Protein AF-A0AAV4GWP9-F1 (afdb_monomer_lite)

Radius of gyration: 29.16 Å; chains: 1; bounding box: 71×76×66 Å

Secondary structure (DSSP, 8-state):
---EEEEEE-------SSSSS-S---HHHHHHHHHHHHHHHHHT-TTT--GGGTS--EEEEEEEEEE---B---SS--SS---S-SBHHHHHHHHHHHHHHT---TT-------EEEEEE-TTT--EEEEEEEEEEEEEE-SSPPPGGG---THHHHHHHHHHHHHHHHHHHHHHHHHHHHHHHHHHHHHHHTTT-

Foldseek 3Di:
DDKDKAKDFDFDQPPPDPPPDDDDPDVVVVVVVVVQLVVCLQVVPCVSPNNCVRRFGKTKMKTKDWDLDFADDDPDDDPLEAAPDGGPVVLVVVVVVCVVVVHADPSNHGDDWDKDFPQADPVPRHTRIITMDIDMDIDTDPDDDNCVPDDDPVVVVVVVVVVVVVVVVVVVVVVVVVVVVVVVVVVVVVVVVVVD

Sequence (196 aa):
MMMMVVVVVKMVVVVADAVNAIVIIAVKEQVEEMREWFVAFAEQDHSRRDYRNYFKPVMCYLEGGWTLDQHVVEPFSSRRHSLTADSWRELQQQIRYTSFSGGKNINENFAFLPTTIMGFNETTGEPVYAQWNYRILCHPYSGDVPTKYFRQVIVVVVVVVVVVVVVVVVVVVVVVVVVVVVVVVVVVLLLLSWFY

Organism: NCBI:txid1093978

pLDDT: mean 78.58, std 17.76, range [26.22, 96.25]

Structure (mmCIF, N/CA/C/O backbone):
data_AF-A0AAV4GWP9-F1
#
_entry.id   AF-A0AAV4GWP9-F1
#
loop_
_atom_site.group_PDB
_atom_site.id
_atom_site.type_symbol
_atom_site.label_atom_id
_atom_site.label_alt_id
_atom_site.label_comp_id
_atom_site.label_asym_id
_atom_site.label_entity_id
_atom_site.label_seq_id
_atom_site.pdbx_PDB_ins_code
_atom_site.Cartn_x
_atom_site.Cartn_y
_atom_site.Cartn_z
_atom_site.occupancy
_atom_site.B_iso_or_equiv
_atom_site.auth_seq_id
_atom_site.auth_comp_id
_atom_site.auth_asym_id
_atom_site.auth_atom_id
_atom_site.pdbx_PDB_model_num
ATOM 1 N N . MET A 1 1 ? -26.810 -4.866 6.129 1.00 35.50 1 MET A N 1
ATOM 2 C CA . MET A 1 1 ? -25.375 -5.014 5.806 1.00 35.50 1 MET A CA 1
ATOM 3 C C . MET A 1 1 ? -25.102 -4.164 4.573 1.00 35.50 1 MET A C 1
ATOM 5 O O . MET A 1 1 ? -25.549 -4.526 3.495 1.00 35.50 1 MET A O 1
ATOM 9 N N . MET A 1 2 ? -24.530 -2.970 4.740 1.00 26.22 2 MET A N 1
ATOM 10 C CA . MET A 1 2 ? -24.290 -2.048 3.624 1.00 26.22 2 MET A CA 1
ATOM 11 C C . MET A 1 2 ? -22.906 -2.363 3.052 1.00 26.22 2 MET A C 1
ATOM 13 O O . MET A 1 2 ? -21.899 -2.121 3.712 1.00 26.22 2 MET A O 1
ATOM 17 N N . MET A 1 3 ? -22.874 -3.008 1.887 1.00 27.42 3 MET A N 1
ATOM 18 C CA . MET A 1 3 ? -21.644 -3.436 1.223 1.00 27.42 3 MET A CA 1
ATOM 19 C C . MET A 1 3 ? -21.140 -2.280 0.360 1.00 27.42 3 MET A C 1
ATOM 21 O O . MET A 1 3 ? -21.813 -1.874 -0.585 1.00 27.42 3 MET A O 1
ATOM 25 N N . MET A 1 4 ? -19.986 -1.715 0.709 1.00 29.52 4 MET A N 1
ATOM 26 C CA . MET A 1 4 ? -19.342 -0.682 -0.098 1.00 29.52 4 MET A CA 1
ATOM 27 C C . MET A 1 4 ? -18.269 -1.360 -0.947 1.00 29.52 4 MET A C 1
ATOM 29 O O . MET A 1 4 ? -17.281 -1.865 -0.418 1.00 29.52 4 MET A O 1
ATOM 33 N N . VAL A 1 5 ? -18.497 -1.424 -2.258 1.00 30.69 5 VAL A N 1
ATOM 34 C CA . VAL A 1 5 ? -17.565 -2.030 -3.216 1.00 30.69 5 VAL A CA 1
ATOM 35 C C . VAL A 1 5 ? -16.660 -0.931 -3.757 1.00 30.69 5 VAL A C 1
ATOM 37 O O . VAL A 1 5 ? -17.134 0.002 -4.404 1.00 30.69 5 VAL A O 1
ATOM 40 N N . VAL A 1 6 ? -15.356 -1.036 -3.506 1.00 37.44 6 VAL A N 1
ATOM 41 C CA . VAL A 1 6 ? -14.354 -0.154 -4.119 1.00 37.44 6 VAL A CA 1
ATOM 42 C C . VAL A 1 6 ? -13.621 -0.959 -5.185 1.00 37.44 6 VAL A C 1
ATOM 44 O O . VAL A 1 6 ? -12.868 -1.876 -4.872 1.00 37.44 6 VAL A O 1
ATOM 47 N N . VAL A 1 7 ? -13.854 -0.649 -6.459 1.00 33.47 7 VAL A N 1
ATOM 48 C CA . VAL A 1 7 ? -13.201 -1.342 -7.581 1.00 33.47 7 VAL A CA 1
ATOM 49 C C . VAL A 1 7 ? -11.828 -0.718 -7.824 1.00 33.47 7 VAL A C 1
ATOM 51 O O . VAL A 1 7 ? -11.725 0.480 -8.080 1.00 33.47 7 VAL A O 1
ATOM 54 N N . VAL A 1 8 ? -10.769 -1.527 -7.762 1.00 38.41 8 VAL A N 1
ATOM 55 C CA . VAL A 1 8 ? -9.392 -1.103 -8.043 1.00 38.41 8 VAL A CA 1
ATOM 56 C C . VAL A 1 8 ? -8.845 -1.993 -9.149 1.00 38.41 8 VAL A C 1
ATOM 58 O O . VAL A 1 8 ? -8.358 -3.092 -8.900 1.00 38.41 8 VAL A O 1
ATOM 61 N N . VAL A 1 9 ? -8.902 -1.519 -10.393 1.00 37.41 9 VAL A N 1
ATOM 62 C CA . VAL A 1 9 ? -8.307 -2.241 -11.524 1.00 37.41 9 VAL A CA 1
ATOM 63 C C . VAL A 1 9 ? -6.788 -2.197 -11.373 1.00 37.41 9 VAL A C 1
ATOM 65 O O . VAL A 1 9 ? -6.168 -1.147 -11.539 1.00 37.41 9 VAL A O 1
ATOM 68 N N . LYS A 1 10 ? -6.184 -3.336 -11.026 1.00 35.78 10 LYS A N 1
ATOM 69 C CA . LYS A 1 10 ? -4.736 -3.479 -10.884 1.00 35.78 10 LYS A CA 1
ATOM 70 C C . LYS A 1 10 ? -4.247 -4.440 -11.953 1.00 35.78 10 LYS A C 1
ATOM 72 O O . LYS A 1 10 ? -4.573 -5.621 -11.927 1.00 35.78 10 LYS A O 1
ATOM 77 N N . MET A 1 11 ? -3.453 -3.932 -12.888 1.00 38.78 11 MET A N 1
ATOM 78 C CA . MET A 1 11 ? -2.813 -4.785 -13.875 1.00 38.78 11 MET A CA 1
ATOM 79 C C . MET A 1 11 ? -1.615 -5.474 -13.222 1.00 38.78 11 MET A C 1
ATOM 81 O O . MET A 1 11 ? -0.671 -4.815 -12.781 1.00 38.78 11 MET A O 1
ATOM 85 N N . VAL A 1 12 ? -1.676 -6.798 -13.109 1.00 38.88 12 VAL A N 1
ATOM 86 C CA . VAL A 1 12 ? -0.534 -7.608 -12.687 1.00 38.88 12 VAL A CA 1
ATOM 87 C C . VAL A 1 12 ? 0.227 -7.970 -13.952 1.00 38.88 12 VAL A C 1
ATOM 89 O O . VAL A 1 12 ? -0.190 -8.847 -14.701 1.00 38.88 12 VAL A O 1
ATOM 92 N N . VAL A 1 13 ? 1.334 -7.274 -14.207 1.00 37.09 13 VAL A N 1
ATOM 93 C CA . VAL A 1 13 ? 2.304 -7.727 -15.207 1.00 37.09 13 VAL A CA 1
ATOM 94 C C . VAL A 1 13 ? 3.020 -8.921 -14.587 1.00 37.09 13 VAL A C 1
ATOM 96 O O . VAL A 1 13 ? 3.910 -8.760 -13.752 1.00 37.09 13 VAL A O 1
ATOM 99 N N . VAL A 1 14 ? 2.583 -10.130 -14.934 1.00 36.59 14 VAL A N 1
ATOM 100 C CA . VAL A 1 14 ? 3.309 -11.350 -14.584 1.00 36.59 14 VAL A CA 1
ATOM 101 C C . VAL A 1 14 ? 4.530 -11.406 -15.496 1.00 36.59 14 VAL A C 1
ATOM 103 O O . VAL A 1 14 ? 4.479 -11.945 -16.595 1.00 36.59 14 VAL A O 1
ATOM 106 N N . VAL A 1 15 ? 5.640 -10.814 -15.050 1.00 37.53 15 VAL A N 1
ATOM 107 C CA . VAL A 1 15 ? 6.970 -11.084 -15.615 1.00 37.53 15 VAL A CA 1
ATOM 108 C C . VAL A 1 15 ? 7.459 -12.396 -15.004 1.00 37.53 15 VAL A C 1
ATOM 110 O O . VAL A 1 15 ? 8.393 -12.427 -14.211 1.00 37.53 15 VAL A O 1
ATOM 113 N N . ALA A 1 16 ? 6.753 -13.486 -15.275 1.00 38.00 16 ALA A N 1
ATOM 114 C CA . ALA A 1 16 ? 7.200 -14.814 -14.901 1.00 38.00 16 ALA A CA 1
ATOM 115 C C . ALA A 1 16 ? 6.962 -15.736 -16.092 1.00 38.00 16 ALA A C 1
ATOM 117 O O . ALA A 1 16 ? 5.874 -15.748 -16.662 1.00 38.00 16 ALA A O 1
ATOM 118 N N . ASP A 1 17 ? 8.027 -16.452 -16.445 1.00 37.56 17 ASP A N 1
ATOM 119 C CA . ASP A 1 17 ? 8.107 -17.522 -17.446 1.00 37.56 17 ASP A CA 1
ATOM 120 C C . ASP A 1 17 ? 8.465 -17.139 -18.891 1.00 37.56 17 ASP A C 1
ATOM 122 O O . ASP A 1 17 ? 8.152 -17.867 -19.827 1.00 37.56 17 ASP A O 1
ATOM 126 N N . ALA A 1 18 ? 9.250 -16.074 -19.079 1.00 41.59 18 ALA A N 1
ATOM 127 C CA . ALA A 1 18 ? 10.001 -15.844 -20.326 1.00 41.59 18 ALA A CA 1
ATOM 128 C C . ALA A 1 18 ? 11.527 -16.051 -20.181 1.00 41.59 18 ALA A C 1
ATOM 130 O O . ALA A 1 18 ? 12.287 -15.617 -21.038 1.00 41.59 18 ALA A O 1
ATOM 131 N N . VAL A 1 19 ? 12.003 -16.674 -19.091 1.00 46.09 19 VAL A N 1
ATOM 132 C CA . VAL A 1 19 ? 13.450 -16.710 -18.765 1.00 46.09 19 VAL A CA 1
ATOM 133 C C . VAL A 1 19 ? 14.116 -18.079 -18.992 1.00 46.09 19 VAL A C 1
ATOM 135 O O . VAL A 1 19 ? 15.336 -18.158 -18.971 1.00 46.09 19 VAL A O 1
ATOM 138 N N . ASN A 1 20 ? 13.377 -19.154 -19.294 1.00 47.25 20 ASN A N 1
ATOM 139 C CA . ASN A 1 20 ? 13.966 -20.507 -19.382 1.00 47.25 20 ASN A CA 1
ATOM 140 C C . ASN A 1 20 ? 13.935 -21.176 -20.764 1.00 47.25 20 ASN A C 1
ATOM 142 O O . ASN A 1 20 ? 13.963 -22.399 -20.874 1.00 47.25 20 ASN A O 1
ATOM 146 N N . ALA A 1 21 ? 13.986 -20.385 -21.826 1.00 42.94 21 ALA A N 1
ATOM 147 C CA . ALA A 1 21 ? 14.525 -20.836 -23.101 1.00 42.94 21 ALA A CA 1
ATOM 148 C C . ALA A 1 21 ? 15.192 -19.630 -23.757 1.00 42.94 21 ALA A C 1
ATOM 150 O O . ALA A 1 21 ? 14.590 -18.567 -23.755 1.00 42.94 21 ALA A O 1
ATOM 151 N N . ILE A 1 22 ? 16.386 -19.817 -24.328 1.00 45.62 22 ILE A N 1
ATOM 152 C CA . ILE A 1 22 ? 17.237 -18.820 -25.011 1.00 45.62 22 ILE A CA 1
ATOM 153 C C . ILE A 1 22 ? 18.453 -18.397 -24.173 1.00 45.62 22 ILE A C 1
ATOM 155 O O . ILE A 1 22 ? 18.523 -17.366 -23.507 1.00 45.62 22 ILE A O 1
ATOM 159 N N . VAL A 1 23 ? 19.472 -19.241 -24.289 1.00 47.88 23 VAL A N 1
ATOM 160 C CA . VAL A 1 23 ? 20.874 -18.917 -24.040 1.00 47.88 23 VAL A CA 1
ATOM 161 C C . VAL A 1 23 ? 21.295 -17.813 -25.027 1.00 47.88 23 VAL A C 1
ATOM 163 O O . VAL A 1 23 ? 21.313 -18.043 -26.229 1.00 47.88 23 VAL A O 1
ATOM 166 N N . ILE A 1 24 ? 21.628 -16.629 -24.498 1.00 50.25 24 ILE A N 1
ATOM 167 C CA . ILE A 1 24 ? 22.444 -15.565 -25.124 1.00 50.25 24 ILE A CA 1
ATOM 168 C C . ILE A 1 24 ? 21.971 -15.119 -26.527 1.00 50.25 24 ILE A C 1
ATOM 170 O O . ILE A 1 24 ? 22.730 -15.120 -27.491 1.00 50.25 24 ILE A O 1
ATOM 174 N N . ILE A 1 25 ? 20.728 -14.655 -26.635 1.00 54.78 25 ILE A N 1
ATOM 175 C CA . ILE A 1 25 ? 20.427 -13.552 -27.564 1.00 54.78 25 ILE A CA 1
ATOM 176 C C . ILE A 1 25 ? 20.996 -12.290 -26.901 1.00 54.78 25 ILE A C 1
ATOM 178 O O . ILE A 1 25 ? 20.903 -12.150 -25.677 1.00 54.78 25 ILE A O 1
ATOM 182 N N . ALA A 1 26 ? 21.677 -11.418 -27.648 1.00 66.94 26 ALA A N 1
ATOM 183 C CA . ALA A 1 26 ? 22.370 -10.281 -27.049 1.00 66.94 26 ALA A CA 1
ATOM 184 C C . ALA A 1 26 ? 21.369 -9.457 -26.225 1.00 66.94 26 ALA A C 1
ATOM 186 O O . ALA A 1 26 ? 20.272 -9.177 -26.694 1.00 66.94 26 ALA A O 1
ATOM 187 N N . VAL A 1 27 ? 21.731 -9.036 -25.008 1.00 77.75 27 VAL A N 1
ATOM 188 C CA . VAL A 1 27 ? 20.834 -8.286 -24.096 1.00 77.75 27 VAL A CA 1
ATOM 189 C C . VAL A 1 27 ? 20.114 -7.125 -24.805 1.00 77.75 27 VAL A C 1
ATOM 191 O O . VAL A 1 27 ? 18.981 -6.797 -24.474 1.00 77.75 27 VAL A O 1
ATOM 194 N N . LYS A 1 28 ? 20.744 -6.530 -25.825 1.00 79.69 28 LYS A N 1
ATOM 195 C CA . LYS A 1 28 ? 20.146 -5.497 -26.681 1.00 79.69 28 LYS A CA 1
ATOM 196 C C . LYS A 1 28 ? 18.928 -5.982 -27.470 1.00 79.69 28 LYS A C 1
ATOM 198 O O . LYS A 1 28 ? 17.915 -5.298 -27.461 1.00 79.69 28 LYS A O 1
ATOM 203 N N . GLU A 1 29 ? 19.018 -7.142 -28.105 1.00 82.25 29 GLU A N 1
ATOM 204 C CA . GLU A 1 29 ? 17.937 -7.730 -28.902 1.00 82.25 29 GLU A CA 1
ATOM 205 C C . GLU A 1 29 ? 16.755 -8.125 -28.007 1.00 82.25 29 GLU A C 1
ATOM 207 O O . GLU A 1 29 ? 15.611 -7.861 -28.356 1.00 82.25 29 GLU A O 1
ATOM 212 N N . GLN A 1 30 ? 17.017 -8.638 -26.798 1.00 78.12 30 GLN A N 1
ATOM 213 C CA . GLN A 1 30 ? 15.967 -8.902 -25.802 1.00 78.12 30 GLN A CA 1
ATOM 214 C C . GLN A 1 30 ? 15.282 -7.612 -25.329 1.00 78.12 30 GLN A C 1
ATOM 216 O O . GLN A 1 30 ? 14.065 -7.566 -25.160 1.00 78.12 30 GLN A O 1
ATOM 221 N N . VAL A 1 31 ? 16.051 -6.538 -25.119 1.00 84.62 31 VAL A N 1
ATOM 222 C CA . VAL A 1 31 ? 15.494 -5.223 -24.765 1.00 84.62 31 VAL A CA 1
ATOM 223 C C . VAL A 1 31 ? 14.638 -4.672 -25.902 1.00 84.62 31 VAL A C 1
ATOM 225 O O . VAL A 1 31 ? 13.581 -4.098 -25.643 1.00 84.62 31 VAL A O 1
ATOM 228 N N . GLU A 1 32 ? 15.079 -4.830 -27.145 1.00 89.94 32 GLU A N 1
ATOM 229 C CA . GLU A 1 32 ? 14.345 -4.382 -28.325 1.00 89.94 32 GLU A CA 1
ATOM 230 C C . GLU A 1 32 ? 13.053 -5.185 -28.510 1.00 89.94 32 GLU A C 1
ATOM 232 O O . GLU A 1 32 ? 11.987 -4.597 -28.671 1.00 89.94 32 GLU A O 1
ATOM 237 N N . GLU A 1 33 ? 13.100 -6.503 -28.322 1.00 86.44 33 GLU A N 1
ATOM 238 C CA . GLU A 1 33 ? 11.915 -7.358 -28.314 1.00 86.44 33 GLU A CA 1
ATOM 239 C C . GLU A 1 33 ? 10.915 -6.941 -27.226 1.00 86.44 33 GLU A C 1
ATOM 241 O O . GLU A 1 33 ? 9.731 -6.749 -27.505 1.00 86.44 33 GLU A O 1
ATOM 246 N N . MET A 1 34 ? 11.379 -6.720 -25.994 1.00 86.12 34 MET A N 1
ATOM 247 C CA . MET A 1 34 ? 10.516 -6.262 -24.902 1.00 86.12 34 MET A CA 1
ATOM 248 C C . MET A 1 34 ? 9.886 -4.895 -25.193 1.00 86.12 34 MET A C 1
ATOM 250 O O . MET A 1 34 ? 8.724 -4.674 -24.852 1.00 86.12 34 MET A O 1
ATOM 254 N N . ARG A 1 35 ? 10.610 -3.977 -25.847 1.00 88.69 35 ARG A N 1
ATOM 255 C CA . ARG A 1 35 ? 10.056 -2.677 -26.265 1.00 88.69 35 ARG A CA 1
ATOM 256 C C . ARG A 1 35 ? 8.901 -2.852 -27.241 1.00 88.69 35 ARG A C 1
ATOM 258 O O . ARG A 1 35 ? 7.875 -2.206 -27.054 1.00 88.69 35 ARG A O 1
ATOM 265 N N . GLU A 1 36 ? 9.037 -3.740 -28.219 1.00 90.94 36 GLU A N 1
ATOM 266 C CA . GLU A 1 36 ? 7.976 -4.035 -29.187 1.00 90.94 36 GLU A CA 1
ATOM 267 C C . GLU A 1 36 ? 6.701 -4.553 -28.500 1.00 90.94 36 GLU A C 1
ATOM 269 O O . GLU A 1 36 ? 5.601 -4.103 -28.826 1.00 90.94 36 GLU A O 1
ATOM 274 N N . TRP A 1 37 ? 6.835 -5.422 -27.490 1.00 90.31 37 TRP A N 1
ATOM 275 C CA . TRP A 1 37 ? 5.707 -5.881 -26.669 1.00 90.31 37 TRP A CA 1
ATOM 276 C C . TRP A 1 37 ? 5.021 -4.739 -25.906 1.00 90.31 37 TRP A C 1
ATOM 278 O O . TRP A 1 37 ? 3.791 -4.669 -25.873 1.00 90.31 37 TRP A O 1
ATOM 288 N N . PHE A 1 38 ? 5.792 -3.820 -25.317 1.00 89.75 38 PHE A N 1
ATOM 289 C CA . PHE A 1 38 ? 5.231 -2.673 -24.597 1.00 89.75 38 PHE A CA 1
ATOM 290 C C . PHE A 1 38 ? 4.573 -1.649 -25.521 1.00 89.75 38 PHE A C 1
ATOM 292 O O . PHE A 1 38 ? 3.548 -1.088 -25.142 1.00 89.75 38 PHE A O 1
ATOM 299 N N . VAL A 1 39 ? 5.127 -1.410 -26.713 1.00 90.88 39 VAL A N 1
ATOM 300 C CA . VAL A 1 39 ? 4.521 -0.509 -27.705 1.00 90.88 39 VAL A CA 1
ATOM 301 C C . VAL A 1 39 ? 3.197 -1.088 -28.199 1.00 90.88 39 VAL A C 1
ATOM 303 O O . VAL A 1 39 ? 2.187 -0.392 -28.141 1.00 90.88 39 VAL A O 1
ATOM 306 N N . ALA A 1 40 ? 3.171 -2.375 -28.563 1.00 91.56 40 ALA A N 1
ATOM 307 C CA . ALA A 1 40 ? 1.942 -3.067 -28.951 1.00 91.56 40 ALA A CA 1
ATOM 308 C C . ALA A 1 40 ? 0.864 -2.976 -27.856 1.00 91.56 40 ALA A C 1
ATOM 310 O O . ALA A 1 40 ? -0.291 -2.662 -28.138 1.00 91.56 40 ALA A O 1
ATOM 311 N N . PHE A 1 41 ? 1.245 -3.169 -26.589 1.00 89.12 41 PHE A N 1
ATOM 312 C CA . PHE A 1 41 ? 0.329 -3.010 -25.462 1.00 89.12 41 PHE A CA 1
ATOM 313 C C . PHE A 1 41 ? -0.133 -1.555 -25.260 1.00 89.12 41 PHE A C 1
ATOM 315 O O . PHE A 1 41 ? -1.314 -1.314 -25.012 1.00 89.12 41 PHE A O 1
ATOM 322 N N . ALA A 1 42 ? 0.765 -0.573 -25.367 1.00 87.62 42 ALA A N 1
ATOM 323 C CA . ALA A 1 42 ? 0.439 0.840 -25.168 1.00 87.62 42 ALA A CA 1
ATOM 324 C C . ALA A 1 42 ? -0.540 1.365 -26.230 1.00 87.62 42 ALA A C 1
ATOM 326 O O . ALA A 1 42 ? -1.509 2.048 -25.885 1.00 87.62 42 ALA A O 1
ATOM 327 N N . GLU A 1 43 ? -0.303 1.003 -27.493 1.00 91.56 43 GLU A N 1
ATOM 328 C CA . GLU A 1 43 ? -1.124 1.368 -28.656 1.00 91.56 43 GLU A CA 1
ATOM 329 C C . GLU A 1 43 ? -2.375 0.487 -28.798 1.00 91.56 43 GLU A C 1
ATOM 331 O O . GLU A 1 43 ? -3.275 0.823 -29.564 1.00 91.56 43 GLU A O 1
ATOM 336 N N . GLN A 1 44 ? -2.460 -0.600 -28.021 1.00 89.50 44 GLN A N 1
ATOM 337 C CA . GLN A 1 44 ? -3.499 -1.628 -28.118 1.00 89.50 44 GLN A CA 1
ATOM 338 C C . GLN A 1 44 ? -3.590 -2.246 -29.531 1.00 89.50 44 GLN A C 1
ATOM 340 O O . GLN A 1 44 ? -4.676 -2.550 -30.023 1.00 89.50 44 GLN A O 1
ATOM 345 N N . ASP A 1 45 ? -2.440 -2.426 -30.191 1.00 92.19 45 ASP A N 1
ATOM 346 C CA . ASP A 1 45 ? -2.331 -3.007 -31.532 1.00 92.19 45 ASP A CA 1
ATOM 347 C C . ASP A 1 45 ? -1.808 -4.449 -31.471 1.00 92.19 45 ASP A C 1
ATOM 349 O O . ASP A 1 45 ? -0.614 -4.712 -31.300 1.00 92.19 45 ASP A O 1
ATOM 353 N N . HIS A 1 46 ? -2.722 -5.403 -31.651 1.00 89.94 46 HIS A N 1
ATOM 354 C CA . HIS A 1 46 ? -2.409 -6.833 -31.642 1.00 89.94 46 HIS A CA 1
ATOM 355 C C . HIS A 1 46 ? -1.694 -7.319 -32.910 1.00 89.94 46 HIS A C 1
ATOM 357 O O . HIS A 1 46 ? -1.175 -8.435 -32.915 1.00 89.94 46 HIS A O 1
ATOM 363 N N . SER A 1 47 ? -1.690 -6.529 -33.991 1.00 92.19 47 SER A N 1
ATOM 364 C CA . SER A 1 47 ? -1.068 -6.925 -35.260 1.00 92.19 47 SER A CA 1
ATOM 365 C C . SER A 1 47 ? 0.460 -6.889 -35.184 1.00 92.19 47 SER A C 1
ATOM 367 O O . SER A 1 47 ? 1.130 -7.730 -35.783 1.00 92.19 47 SER A O 1
ATOM 369 N N . ARG A 1 48 ? 1.005 -5.963 -34.385 1.00 90.69 48 ARG A N 1
ATOM 370 C CA . ARG A 1 48 ? 2.440 -5.830 -34.117 1.00 90.69 48 ARG A CA 1
ATOM 371 C C . ARG A 1 48 ? 2.959 -6.988 -33.266 1.00 90.69 48 ARG A C 1
ATOM 373 O O . ARG A 1 48 ? 3.903 -7.676 -33.657 1.00 90.69 48 ARG A O 1
ATOM 380 N N . ARG A 1 49 ? 2.325 -7.223 -32.112 1.00 89.69 49 ARG A N 1
ATOM 381 C CA . ARG A 1 49 ? 2.569 -8.359 -31.208 1.00 89.69 49 ARG A CA 1
ATOM 382 C C . ARG A 1 49 ? 1.287 -8.693 -30.445 1.00 89.69 49 ARG A C 1
ATOM 384 O O . ARG A 1 49 ? 0.685 -7.810 -29.837 1.00 89.69 49 ARG A O 1
ATOM 391 N N . ASP A 1 50 ? 0.897 -9.967 -30.411 1.00 90.88 50 ASP A N 1
ATOM 392 C CA . ASP A 1 50 ? -0.305 -10.388 -29.680 1.00 90.88 50 ASP A CA 1
ATOM 393 C C . ASP A 1 50 ? -0.041 -10.511 -28.171 1.00 90.88 50 ASP A C 1
ATOM 395 O O . ASP A 1 50 ? 0.261 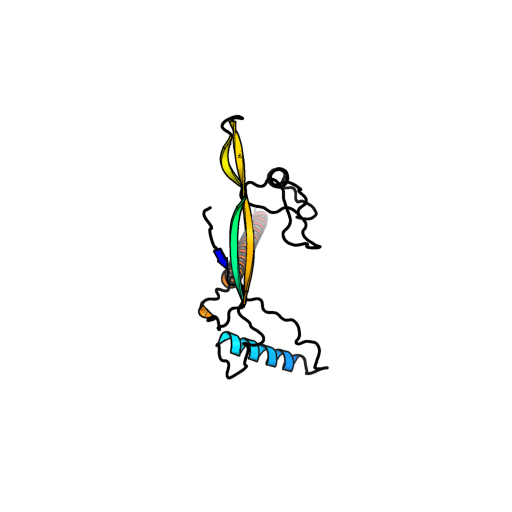-11.581 -27.635 1.00 90.88 50 ASP A O 1
ATOM 399 N N . TYR A 1 51 ? -0.136 -9.378 -27.478 1.00 87.69 51 TYR A N 1
ATOM 400 C CA . TYR A 1 51 ? 0.144 -9.258 -26.049 1.00 87.69 51 TYR A CA 1
ATOM 401 C C . TYR A 1 51 ? -0.897 -9.939 -25.145 1.00 87.69 51 TYR A C 1
ATOM 403 O O . TYR A 1 51 ? -0.632 -10.113 -23.956 1.00 87.69 51 TYR A O 1
ATOM 411 N N . ARG A 1 52 ? -2.061 -10.361 -25.659 1.00 86.12 52 ARG A N 1
ATOM 412 C CA . ARG A 1 52 ? -3.206 -10.827 -24.843 1.00 86.12 52 ARG A CA 1
ATOM 413 C C . ARG A 1 52 ? -2.901 -12.079 -24.019 1.00 86.12 52 ARG A C 1
ATOM 415 O O . ARG A 1 52 ? -3.473 -12.285 -22.949 1.00 86.12 52 ARG A O 1
ATOM 422 N N . ASN A 1 53 ? -1.961 -12.900 -24.483 1.00 85.81 53 ASN A N 1
ATOM 423 C CA . ASN A 1 53 ? -1.537 -14.107 -23.771 1.00 85.81 53 ASN A CA 1
ATOM 424 C C . ASN A 1 53 ? -0.687 -13.808 -22.529 1.00 85.81 53 ASN A C 1
ATOM 426 O O . ASN A 1 53 ? -0.705 -14.596 -21.581 1.00 85.81 53 ASN A O 1
ATOM 430 N N . TYR A 1 54 ? 0.011 -12.672 -22.518 1.00 85.06 54 TYR A N 1
ATOM 431 C CA . TYR A 1 54 ? 0.987 -12.309 -21.487 1.00 85.06 54 TYR A CA 1
ATOM 432 C C . TYR A 1 54 ? 0.490 -11.163 -20.594 1.00 85.06 54 TYR A C 1
ATOM 434 O O . TYR A 1 54 ? 0.648 -11.197 -19.376 1.00 85.06 54 TYR A O 1
ATOM 442 N N . PHE A 1 55 ? -0.187 -10.175 -21.178 1.00 85.75 55 PHE A N 1
ATOM 443 C CA . PHE A 1 55 ? -0.699 -8.981 -20.507 1.00 85.75 55 PHE A CA 1
ATOM 444 C C . PHE A 1 55 ? -2.196 -9.120 -20.222 1.00 85.75 55 PHE A C 1
ATOM 446 O O . PHE A 1 55 ? -3.020 -8.355 -20.722 1.00 85.75 55 PHE A O 1
ATOM 453 N N . LYS A 1 56 ? -2.559 -10.122 -19.417 1.00 85.94 56 LYS A N 1
ATOM 454 C CA . LYS A 1 56 ? -3.963 -10.396 -19.086 1.00 85.94 56 LYS A CA 1
ATOM 455 C C . LYS A 1 56 ? -4.513 -9.325 -18.138 1.00 85.94 56 LYS A C 1
ATOM 457 O O . LYS A 1 56 ? -3.963 -9.147 -17.046 1.00 85.94 56 LYS A O 1
ATOM 462 N N . PRO A 1 57 ? -5.604 -8.628 -18.492 1.00 85.06 57 PRO A N 1
ATOM 463 C CA . PRO A 1 57 ? -6.243 -7.720 -17.561 1.00 85.06 57 PRO A CA 1
ATOM 464 C C . PRO A 1 57 ? -6.902 -8.514 -16.432 1.00 85.06 57 PRO A C 1
ATOM 466 O O . PRO A 1 57 ? -7.648 -9.471 -16.649 1.00 85.06 57 PRO A O 1
ATOM 469 N N . VAL A 1 58 ? -6.635 -8.089 -15.202 1.00 86.12 58 VAL A N 1
ATOM 470 C CA . VAL A 1 58 ? -7.255 -8.643 -14.000 1.00 86.12 58 VAL A CA 1
ATOM 471 C C . VAL A 1 58 ? -8.042 -7.524 -13.339 1.00 86.12 58 VAL A C 1
ATOM 473 O O . VAL A 1 58 ? -7.500 -6.467 -13.009 1.00 86.12 58 VAL A O 1
ATOM 476 N N . MET A 1 59 ? -9.344 -7.737 -13.174 1.00 83.25 59 MET A N 1
ATOM 477 C CA . MET A 1 59 ? -10.182 -6.815 -12.427 1.00 83.25 59 MET A CA 1
ATOM 478 C C . MET A 1 59 ? -10.090 -7.192 -10.957 1.00 83.25 59 MET A C 1
ATOM 480 O O . MET A 1 59 ? -10.526 -8.274 -10.568 1.00 83.25 59 MET A O 1
ATOM 484 N N . CYS A 1 60 ? -9.528 -6.295 -10.153 1.00 84.69 60 CYS A N 1
ATOM 485 C CA . CYS A 1 60 ? -9.525 -6.445 -8.710 1.00 84.69 60 CYS A CA 1
ATOM 486 C C . CYS A 1 60 ? -10.520 -5.471 -8.076 1.00 84.69 60 CYS A C 1
ATOM 488 O O . CYS A 1 60 ? -10.785 -4.376 -8.579 1.00 84.69 60 CYS A O 1
ATOM 490 N N . TYR A 1 61 ? -11.103 -5.876 -6.964 1.00 80.75 61 TYR A N 1
ATOM 491 C CA . TYR A 1 61 ? -11.994 -5.039 -6.182 1.00 80.75 61 TYR A CA 1
ATOM 492 C C . TYR A 1 61 ? -11.839 -5.377 -4.708 1.00 80.75 61 TYR A C 1
ATOM 494 O O . TYR A 1 61 ? -11.443 -6.479 -4.325 1.00 80.75 61 TYR A O 1
ATOM 502 N N . LEU A 1 62 ? -12.095 -4.370 -3.888 1.00 84.75 62 LEU A N 1
ATOM 503 C CA . LEU A 1 62 ? -12.060 -4.454 -2.447 1.00 84.75 62 LEU A CA 1
ATOM 504 C C . LEU A 1 62 ? -13.494 -4.669 -1.970 1.00 84.75 62 LEU A C 1
ATOM 506 O O . LEU A 1 62 ? -14.358 -3.803 -2.130 1.00 84.75 62 LEU A O 1
ATOM 510 N N . GLU A 1 63 ? -13.732 -5.845 -1.402 1.00 85.06 63 GLU A N 1
ATOM 511 C CA . GLU A 1 63 ? -14.936 -6.137 -0.637 1.00 85.06 63 GLU A CA 1
ATOM 512 C C . GLU A 1 63 ? -14.630 -5.843 0.820 1.00 85.06 63 GLU A C 1
ATOM 514 O O . GLU A 1 63 ? -13.739 -6.463 1.400 1.00 85.06 63 GLU A O 1
ATOM 519 N N . GLY A 1 64 ? -15.352 -4.897 1.408 1.00 86.69 64 GLY A N 1
ATOM 520 C CA . GLY A 1 64 ? -15.226 -4.593 2.822 1.00 86.69 64 GLY A CA 1
ATOM 521 C C . GLY A 1 64 ? -16.570 -4.590 3.528 1.00 86.69 64 GLY A C 1
ATOM 522 O O . GLY A 1 64 ? -17.619 -4.344 2.924 1.00 86.69 64 GLY A O 1
ATOM 523 N N . GLY A 1 65 ? -16.527 -4.887 4.820 1.00 88.81 65 GLY A N 1
ATOM 524 C CA . GLY A 1 65 ? -17.694 -4.926 5.679 1.00 88.81 65 GLY A CA 1
ATOM 525 C C . GLY A 1 65 ? -17.327 -4.735 7.143 1.00 88.81 65 GLY A C 1
ATOM 526 O O . GLY A 1 65 ? -16.198 -4.974 7.570 1.00 88.81 65 GLY A O 1
ATOM 527 N N . TRP A 1 66 ? -18.315 -4.302 7.917 1.00 89.06 66 TRP A N 1
ATOM 528 C CA . TRP A 1 66 ? -18.215 -4.225 9.368 1.00 89.06 66 TRP A CA 1
ATOM 529 C C . TRP A 1 66 ? -18.452 -5.609 9.971 1.00 89.06 66 TRP A C 1
ATOM 531 O O . TRP A 1 66 ? -19.499 -6.208 9.725 1.00 89.06 66 TRP A O 1
ATOM 541 N N . THR A 1 67 ? -17.498 -6.103 10.759 1.00 86.12 67 THR A N 1
ATOM 542 C CA . THR A 1 67 ? -17.639 -7.338 11.538 1.00 86.12 67 THR A CA 1
ATOM 543 C C . THR A 1 67 ? -17.795 -7.027 13.022 1.00 86.12 67 THR A C 1
ATOM 545 O O . THR A 1 67 ? -17.153 -6.115 13.544 1.00 86.12 67 THR A O 1
ATOM 548 N N . LEU A 1 68 ? -18.670 -7.786 13.680 1.00 86.19 68 LEU A N 1
ATOM 549 C CA . LEU A 1 68 ? -18.851 -7.785 15.134 1.00 86.19 68 LEU A CA 1
ATOM 550 C C . LEU A 1 68 ? -18.040 -8.894 15.817 1.00 86.19 68 LEU A C 1
ATOM 552 O O . LEU A 1 68 ? -18.010 -8.954 17.044 1.00 86.19 68 LEU A O 1
ATOM 556 N N . ASP A 1 69 ? -17.411 -9.779 15.037 1.00 82.81 69 ASP A N 1
ATOM 557 C CA . ASP A 1 69 ? -16.498 -10.777 15.584 1.00 82.81 69 ASP A CA 1
ATOM 558 C C . ASP A 1 69 ? -15.327 -10.067 16.263 1.00 82.81 69 ASP A C 1
ATOM 560 O O . ASP A 1 69 ? -14.804 -9.083 15.742 1.00 82.81 69 ASP A O 1
ATOM 564 N N . GLN A 1 70 ? -14.942 -10.556 17.436 1.00 79.38 70 GLN A N 1
ATOM 565 C CA . GLN A 1 70 ? -13.850 -10.005 18.227 1.00 79.38 70 GLN A CA 1
ATOM 566 C C . GLN A 1 70 ? -12.510 -10.672 17.922 1.00 79.38 70 GLN A C 1
ATOM 568 O O . GLN A 1 70 ? -11.472 -10.080 18.229 1.00 79.38 70 GLN A O 1
ATOM 573 N N . HIS A 1 71 ? -12.524 -11.852 17.300 1.00 83.62 71 HIS A N 1
ATOM 574 C CA . HIS A 1 71 ? -11.316 -12.594 16.969 1.00 83.62 71 HIS A CA 1
ATOM 575 C C . HIS A 1 71 ? -10.733 -12.137 15.636 1.00 83.62 71 HIS A C 1
ATOM 577 O O . HIS A 1 71 ? -11.444 -11.826 14.675 1.00 83.62 71 HIS A O 1
ATOM 583 N N . VAL A 1 72 ? -9.407 -12.102 15.593 1.00 78.88 72 VAL A N 1
ATOM 584 C CA . VAL A 1 72 ? -8.645 -11.794 14.389 1.00 78.88 72 VAL A CA 1
ATOM 585 C C . VAL A 1 72 ? -8.205 -13.111 13.773 1.00 78.88 72 VAL A C 1
ATOM 587 O O . VAL A 1 72 ? -7.427 -13.853 14.362 1.00 78.88 72 VAL A O 1
ATOM 590 N N . VAL A 1 73 ? -8.694 -13.398 12.569 1.00 76.38 73 VAL A N 1
ATOM 591 C CA . VAL A 1 73 ? -8.217 -14.528 11.769 1.00 76.38 73 VAL A CA 1
ATOM 592 C C . VAL A 1 73 ? -7.573 -13.975 10.513 1.00 76.38 73 VAL A C 1
ATOM 594 O O . VAL A 1 73 ? -8.210 -13.254 9.740 1.00 76.38 73 VAL A O 1
ATOM 597 N N . GLU A 1 74 ? -6.302 -14.305 10.304 1.00 73.75 74 GLU A N 1
ATOM 598 C CA . GLU A 1 74 ? -5.606 -13.913 9.087 1.00 73.75 74 GLU A CA 1
ATOM 599 C C . GLU A 1 74 ? -6.143 -14.683 7.876 1.00 73.75 74 GLU A C 1
ATOM 601 O O . GLU A 1 74 ? -6.148 -15.916 7.879 1.00 73.75 74 GLU A O 1
ATOM 606 N N . PRO A 1 75 ? -6.560 -13.989 6.804 1.00 68.06 75 PRO A N 1
ATOM 607 C CA . PRO A 1 75 ? -7.120 -14.651 5.630 1.00 68.06 75 PRO A CA 1
ATOM 608 C C . PRO A 1 75 ? -6.064 -15.368 4.778 1.00 68.06 75 PRO A C 1
ATOM 610 O O . PRO A 1 75 ? -6.415 -16.218 3.961 1.00 68.06 75 PRO A O 1
ATOM 613 N N . PHE A 1 76 ? -4.781 -15.028 4.925 1.00 66.44 76 PHE A N 1
ATOM 614 C CA . PHE A 1 76 ? -3.685 -15.677 4.212 1.00 66.44 76 PHE A CA 1
ATOM 615 C C . PHE A 1 76 ? -2.432 -15.737 5.083 1.00 66.44 76 PHE A C 1
ATOM 617 O O . PHE A 1 76 ? -2.071 -14.766 5.738 1.00 66.44 76 PHE A O 1
ATOM 624 N N . SER A 1 77 ? -1.724 -16.867 5.044 1.00 64.06 77 SER A N 1
ATOM 625 C CA . SER A 1 77 ? -0.435 -16.997 5.720 1.00 64.06 77 SER A CA 1
ATOM 626 C C . SER A 1 77 ? 0.637 -16.257 4.925 1.00 64.06 77 SER A C 1
ATOM 628 O O . SER A 1 77 ? 0.905 -16.612 3.771 1.00 64.06 77 SER A O 1
ATOM 630 N N . SER A 1 78 ? 1.301 -15.277 5.527 1.00 67.00 78 SER A N 1
ATOM 631 C CA . SER A 1 78 ? 2.460 -14.640 4.912 1.00 67.00 78 SER A CA 1
ATOM 632 C C . SER A 1 78 ? 3.677 -14.755 5.831 1.00 67.00 78 SER A C 1
ATOM 634 O O . SER A 1 78 ? 3.611 -14.470 7.020 1.00 67.00 78 SER A O 1
ATOM 636 N N . ARG A 1 79 ? 4.829 -15.171 5.285 1.00 62.53 79 ARG A N 1
ATOM 637 C CA . ARG A 1 79 ? 6.070 -15.310 6.077 1.00 62.53 79 ARG A CA 1
ATOM 638 C C . ARG A 1 79 ? 6.633 -13.973 6.576 1.00 62.53 79 ARG A C 1
ATOM 640 O O . ARG A 1 79 ? 7.555 -13.989 7.381 1.00 62.53 79 ARG A O 1
ATOM 647 N N . ARG A 1 80 ? 6.156 -12.840 6.046 1.00 66.44 80 ARG A N 1
ATOM 648 C CA . ARG A 1 80 ? 6.657 -11.495 6.387 1.00 66.44 80 ARG A CA 1
ATOM 649 C C . ARG A 1 80 ? 5.652 -10.617 7.130 1.00 66.44 80 ARG A C 1
ATOM 651 O O . ARG A 1 80 ? 6.065 -9.606 7.669 1.00 66.44 80 ARG A O 1
ATOM 658 N N . HIS A 1 81 ? 4.379 -10.991 7.145 1.00 68.00 81 HIS A N 1
ATOM 659 C CA . HIS A 1 81 ? 3.308 -10.266 7.816 1.00 6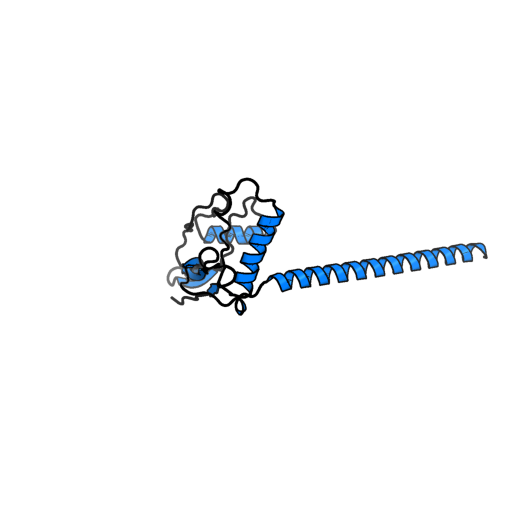8.00 81 HIS A CA 1
ATOM 660 C C . HIS A 1 81 ? 2.358 -11.279 8.443 1.00 68.00 81 HIS A C 1
ATOM 662 O O . HIS A 1 81 ? 1.628 -11.960 7.719 1.00 68.00 81 HIS A O 1
ATOM 668 N N . SER A 1 82 ? 2.418 -11.375 9.767 1.00 77.06 82 SER A N 1
ATOM 669 C CA . SER A 1 82 ? 1.416 -12.060 10.575 1.00 77.06 82 SER A CA 1
ATOM 670 C C . SER A 1 82 ? 0.953 -11.104 11.664 1.00 77.06 82 SER A C 1
ATOM 672 O O . SER A 1 82 ? 1.789 -10.526 12.357 1.00 77.06 82 SER A O 1
ATOM 674 N N . LEU A 1 83 ? -0.345 -10.920 11.841 1.00 79.19 83 LEU A N 1
ATOM 675 C CA . LEU A 1 83 ? -0.914 -10.075 12.875 1.00 79.19 83 LEU A CA 1
ATOM 676 C C . LEU A 1 83 ? -0.458 -10.576 14.247 1.00 79.19 83 LEU A C 1
ATOM 678 O O . LEU A 1 83 ? -0.505 -11.763 14.547 1.00 79.19 83 LEU A O 1
ATOM 682 N N . THR A 1 84 ? 0.040 -9.654 15.072 1.00 79.25 84 THR A N 1
ATOM 683 C CA . THR A 1 84 ? 0.551 -9.970 16.423 1.00 79.25 84 THR A CA 1
ATOM 684 C C . THR A 1 84 ? -0.562 -10.048 17.476 1.00 79.25 84 THR A C 1
ATOM 686 O O . THR A 1 84 ? -0.278 -10.310 18.637 1.00 79.25 84 THR A O 1
ATOM 689 N N . ALA A 1 85 ? -1.814 -9.783 17.101 1.00 84.38 85 ALA A N 1
ATOM 690 C CA . ALA A 1 85 ? -2.943 -9.707 18.020 1.00 84.38 85 ALA A CA 1
ATOM 691 C C . ALA A 1 85 ? -3.968 -10.803 17.720 1.00 84.38 85 ALA A C 1
ATOM 693 O O . ALA A 1 85 ? -4.335 -10.995 16.560 1.00 84.38 85 ALA A O 1
ATOM 694 N N . ASP A 1 86 ? -4.485 -11.432 18.776 1.00 84.19 86 ASP A N 1
ATOM 695 C CA . ASP A 1 86 ? -5.511 -12.479 18.675 1.00 84.19 86 ASP A CA 1
ATOM 696 C C . ASP A 1 86 ? -6.932 -11.885 18.609 1.00 84.19 86 ASP A C 1
ATOM 698 O O . ASP A 1 86 ? -7.883 -12.524 18.150 1.00 84.19 86 ASP A O 1
ATOM 702 N N . SER A 1 87 ? -7.089 -10.630 19.052 1.00 87.06 87 SER A N 1
ATOM 703 C CA . SER A 1 87 ? -8.367 -9.911 19.064 1.00 87.06 87 SER A CA 1
ATOM 704 C C . SER A 1 87 ? -8.271 -8.497 18.491 1.00 87.06 87 SER A C 1
ATOM 706 O O . SER A 1 87 ? -7.240 -7.824 18.581 1.00 87.06 87 SER A O 1
ATOM 708 N N . TRP A 1 88 ? -9.385 -7.990 17.952 1.00 82.25 88 TRP A N 1
ATOM 709 C CA . TRP A 1 88 ? -9.437 -6.639 17.377 1.00 82.25 88 TRP A CA 1
ATOM 710 C C . TRP A 1 88 ? -9.175 -5.553 18.415 1.00 82.25 88 TRP A C 1
ATOM 712 O O . TRP A 1 88 ? -8.533 -4.541 18.127 1.00 82.25 88 TRP A O 1
ATOM 722 N N . ARG A 1 89 ? -9.634 -5.774 19.653 1.00 83.94 89 ARG A N 1
ATOM 723 C CA . ARG A 1 89 ? -9.417 -4.834 20.755 1.00 83.94 89 ARG A CA 1
ATOM 724 C C . ARG A 1 89 ? -7.934 -4.685 21.063 1.00 83.94 89 ARG A C 1
ATOM 726 O O . ARG A 1 89 ? -7.460 -3.564 21.237 1.00 83.94 89 ARG A O 1
ATOM 733 N N . GLU A 1 90 ? -7.221 -5.803 21.123 1.00 87.69 90 GLU A N 1
ATOM 734 C CA . GLU A 1 90 ? -5.782 -5.814 21.347 1.00 87.69 90 GLU A CA 1
ATOM 735 C C . GLU A 1 90 ? -5.045 -5.132 20.192 1.00 87.69 90 GLU A C 1
ATOM 737 O O . GLU A 1 90 ? -4.240 -4.231 20.433 1.00 87.69 90 GLU A O 1
ATOM 742 N N . LEU A 1 91 ? -5.392 -5.468 18.944 1.00 87.06 91 LEU A N 1
ATOM 743 C CA . LEU A 1 91 ? -4.816 -4.830 17.761 1.00 87.06 91 LEU A CA 1
ATOM 744 C C . LEU A 1 91 ? -4.965 -3.302 17.828 1.00 87.06 91 LEU A C 1
ATOM 746 O O . LEU A 1 91 ? -4.001 -2.555 17.649 1.00 87.06 91 LEU A O 1
ATOM 750 N N . GLN A 1 92 ? -6.161 -2.819 18.167 1.00 86.38 92 GLN A N 1
ATOM 751 C CA . GLN A 1 92 ? -6.435 -1.392 18.289 1.00 86.38 92 GLN A CA 1
ATOM 752 C C . GLN A 1 92 ? -5.699 -0.733 19.466 1.00 86.38 92 GLN A C 1
ATOM 754 O O . GLN A 1 92 ? -5.355 0.451 19.402 1.00 86.38 92 GLN A O 1
ATOM 759 N N . GLN A 1 93 ? -5.476 -1.455 20.563 1.00 87.62 93 GLN A N 1
ATOM 760 C CA . GLN A 1 93 ? -4.686 -0.963 21.692 1.00 87.62 93 GLN A CA 1
ATOM 761 C C . GLN A 1 93 ? -3.204 -0.848 21.325 1.00 87.62 93 GLN A C 1
ATOM 763 O O . GLN A 1 93 ? -2.602 0.186 21.613 1.00 87.62 93 GLN A O 1
ATOM 768 N N . GLN A 1 94 ? -2.644 -1.834 20.621 1.00 88.06 94 GLN A N 1
ATOM 769 C CA . GLN A 1 94 ? -1.269 -1.783 20.116 1.00 88.06 94 GLN A CA 1
ATOM 770 C C . GLN A 1 94 ? -1.074 -0.619 19.129 1.00 88.06 94 GLN A C 1
ATOM 772 O O . GLN A 1 94 ? -0.097 0.127 19.230 1.00 88.06 94 GLN A O 1
ATOM 777 N N . ILE A 1 95 ? -2.040 -0.394 18.232 1.00 86.88 95 ILE A N 1
ATOM 778 C CA . ILE A 1 95 ? -2.050 0.744 17.298 1.00 86.88 95 ILE A CA 1
ATOM 779 C C . ILE A 1 95 ? -2.086 2.084 18.037 1.00 86.88 95 ILE A C 1
ATOM 781 O O . ILE A 1 95 ? -1.304 2.984 17.729 1.00 86.88 95 ILE A O 1
ATOM 785 N N . ARG A 1 96 ? -2.976 2.232 19.028 1.00 88.25 96 ARG A N 1
ATOM 786 C CA . ARG A 1 96 ? -3.066 3.457 19.837 1.00 88.25 96 ARG A CA 1
ATOM 787 C C . ARG A 1 96 ? -1.776 3.711 20.605 1.00 88.25 96 ARG A C 1
ATOM 789 O O . ARG A 1 96 ? -1.262 4.824 20.570 1.00 88.25 96 ARG A O 1
ATOM 796 N N . TYR A 1 97 ? -1.234 2.683 21.253 1.00 89.38 97 TYR A N 1
ATOM 797 C CA . TYR A 1 97 ? 0.014 2.785 22.002 1.00 89.38 97 TYR A CA 1
ATOM 798 C C . TYR A 1 97 ? 1.181 3.227 21.112 1.00 89.38 97 TYR A C 1
ATOM 800 O O . TYR A 1 97 ? 1.890 4.170 21.457 1.00 89.38 97 TYR A O 1
ATOM 808 N N . THR A 1 98 ? 1.365 2.596 19.952 1.00 88.94 98 THR A N 1
ATOM 809 C CA . THR A 1 98 ? 2.456 2.932 19.017 1.00 88.94 98 THR A CA 1
ATOM 810 C C . THR A 1 98 ? 2.287 4.317 18.406 1.00 88.94 98 THR A C 1
ATOM 812 O O . THR A 1 98 ? 3.245 5.081 18.331 1.00 88.94 98 THR A O 1
ATOM 815 N N . SER A 1 99 ? 1.051 4.699 18.081 1.00 88.19 99 SER A N 1
ATOM 816 C CA . SER A 1 99 ? 0.734 6.029 17.554 1.00 88.19 99 SER A CA 1
ATOM 817 C C . SER A 1 99 ? 0.976 7.143 18.583 1.00 88.19 99 SER A C 1
ATOM 819 O O . SER A 1 99 ? 1.496 8.194 18.223 1.00 88.19 99 SER A O 1
ATOM 821 N N . PHE A 1 100 ? 0.653 6.926 19.864 1.00 91.56 100 PHE A N 1
ATOM 822 C CA . PHE A 1 100 ? 0.874 7.923 20.923 1.00 91.56 100 PHE A CA 1
ATOM 823 C C . PHE A 1 100 ? 2.313 7.979 21.428 1.00 91.56 100 PHE A C 1
ATOM 825 O O . PHE A 1 100 ? 2.787 9.047 21.802 1.00 91.56 100 PHE A O 1
ATOM 832 N N . SER A 1 101 ? 3.014 6.848 21.441 1.00 92.00 101 SER A N 1
ATOM 833 C CA . SER A 1 101 ? 4.424 6.803 21.840 1.00 92.00 101 SER A CA 1
ATOM 834 C C . SER A 1 101 ? 5.377 7.238 20.723 1.00 92.00 101 SER A C 1
ATOM 836 O O . SER A 1 101 ? 6.557 7.451 20.989 1.00 92.00 101 SER A O 1
ATOM 838 N N . GLY A 1 102 ? 4.900 7.333 19.475 1.00 88.00 102 GLY A N 1
ATOM 839 C CA . GLY A 1 102 ? 5.762 7.465 18.296 1.00 88.00 102 GLY A CA 1
ATOM 840 C C . GLY A 1 102 ? 6.640 6.229 18.059 1.00 88.00 102 GLY A C 1
ATOM 841 O O . GLY A 1 102 ? 7.579 6.274 17.266 1.00 88.00 102 GLY A O 1
ATOM 842 N N . GLY A 1 103 ? 6.363 5.133 18.770 1.00 83.56 103 GLY A N 1
ATOM 843 C CA . GLY A 1 103 ? 7.099 3.886 18.680 1.00 83.56 103 GLY A CA 1
ATOM 844 C C . GLY A 1 103 ? 6.707 3.092 17.441 1.00 83.56 103 GLY A C 1
ATOM 845 O O . GLY A 1 103 ? 5.556 3.081 17.011 1.00 83.56 103 GLY A O 1
ATOM 846 N N . LYS A 1 104 ? 7.673 2.368 16.884 1.00 81.81 104 LYS A N 1
ATOM 847 C CA . LYS A 1 104 ? 7.461 1.440 15.775 1.00 81.81 104 LYS A CA 1
ATOM 848 C C . LYS A 1 104 ? 7.526 0.008 16.299 1.00 81.81 104 LYS A C 1
ATOM 850 O O . LYS A 1 104 ? 8.441 -0.328 17.045 1.00 81.81 104 LYS A O 1
ATOM 855 N N . ASN A 1 105 ? 6.593 -0.851 15.892 1.00 77.81 105 ASN A N 1
ATOM 856 C CA . ASN A 1 105 ? 6.748 -2.287 16.131 1.00 77.81 105 ASN A CA 1
ATOM 857 C C . ASN A 1 105 ? 7.817 -2.835 15.185 1.00 77.81 105 ASN A C 1
ATOM 859 O O . ASN A 1 105 ? 7.776 -2.579 13.982 1.00 77.81 105 ASN A O 1
ATOM 863 N N . ILE A 1 106 ? 8.765 -3.579 15.754 1.00 79.81 106 ILE A N 1
ATOM 864 C CA . ILE A 1 106 ? 9.935 -4.140 15.069 1.00 79.81 106 ILE A CA 1
ATOM 865 C C . ILE A 1 106 ? 9.531 -4.910 13.806 1.00 79.81 106 ILE A C 1
ATOM 867 O O . ILE A 1 106 ? 10.207 -4.797 12.787 1.00 79.81 106 ILE A O 1
ATOM 871 N N . ASN A 1 107 ? 8.408 -5.628 13.860 1.00 77.94 107 ASN A N 1
ATOM 872 C CA . ASN A 1 107 ? 7.938 -6.468 12.763 1.00 77.94 107 ASN A CA 1
ATOM 873 C C . ASN A 1 107 ? 6.830 -5.814 11.921 1.00 77.94 107 ASN A C 1
ATOM 875 O O . ASN A 1 107 ? 6.350 -6.446 10.992 1.00 77.94 107 ASN A O 1
ATOM 879 N N . GLU A 1 108 ? 6.393 -4.585 12.241 1.00 72.31 108 GLU A N 1
ATOM 880 C CA . GLU A 1 108 ? 5.300 -3.879 11.534 1.00 72.31 108 GLU A CA 1
ATOM 881 C C . GLU A 1 108 ? 4.010 -4.719 11.369 1.00 72.31 108 GLU A C 1
ATOM 883 O O . GLU A 1 108 ? 3.245 -4.577 10.417 1.00 72.31 108 GLU A O 1
ATOM 888 N N . ASN A 1 109 ? 3.759 -5.610 12.326 1.00 75.69 109 ASN A N 1
ATOM 889 C CA . ASN A 1 109 ? 2.775 -6.686 12.232 1.00 75.69 109 ASN A CA 1
ATOM 890 C C . ASN A 1 109 ? 1.389 -6.311 12.800 1.00 75.69 109 ASN A C 1
ATOM 892 O O . ASN A 1 109 ? 0.738 -7.111 13.475 1.00 75.69 109 ASN A O 1
ATOM 896 N N . PHE A 1 110 ? 0.924 -5.084 12.558 1.00 78.75 110 PHE A N 1
ATOM 897 C CA . PHE A 1 110 ? -0.438 -4.677 12.911 1.00 78.75 110 PHE A CA 1
ATOM 898 C C . PHE A 1 110 ? -1.101 -3.878 11.786 1.00 78.75 110 PHE A C 1
ATOM 900 O O . PHE A 1 110 ? -0.486 -3.018 11.160 1.00 78.75 110 PHE A O 1
ATOM 907 N N . ALA A 1 111 ? -2.377 -4.168 11.522 1.00 78.00 111 ALA A N 1
ATOM 908 C CA . ALA A 1 111 ? -3.150 -3.530 10.462 1.00 78.00 111 ALA A CA 1
ATOM 909 C C . ALA A 1 111 ? -3.964 -2.346 10.998 1.00 78.00 111 ALA A C 1
ATOM 911 O O . ALA A 1 111 ? -4.801 -2.507 11.884 1.00 78.00 111 ALA A O 1
ATOM 912 N N . PHE A 1 112 ? -3.774 -1.161 10.415 1.00 80.62 112 PHE A N 1
ATOM 913 C CA . PHE A 1 112 ? -4.591 0.015 10.716 1.00 80.62 112 PHE A CA 1
ATOM 914 C C . PHE A 1 112 ? -5.958 -0.096 10.043 1.00 80.62 112 PHE A C 1
ATOM 916 O O . PHE A 1 112 ? -6.136 0.294 8.888 1.00 80.62 112 PHE A O 1
ATOM 923 N N . LEU A 1 113 ? -6.926 -0.636 10.775 1.00 82.50 113 LEU A N 1
ATOM 924 C CA . LEU A 1 113 ? -8.290 -0.811 10.299 1.00 82.50 113 LEU A CA 1
ATOM 925 C C . LEU A 1 113 ? -9.256 0.098 11.080 1.00 82.50 113 LEU A C 1
ATOM 927 O O . LEU A 1 113 ? -9.187 0.146 12.312 1.00 82.50 113 LEU A O 1
ATOM 931 N N . PRO A 1 114 ? -10.176 0.809 10.403 1.00 85.56 114 PRO A N 1
ATOM 932 C CA . PRO A 1 114 ? -11.183 1.630 11.070 1.00 85.56 114 PRO A CA 1
ATOM 933 C C . PRO A 1 114 ? -12.114 0.818 11.978 1.00 85.56 114 PRO A C 1
ATOM 935 O O . PRO A 1 114 ? -12.573 -0.256 11.597 1.00 85.56 114 PRO A O 1
ATOM 938 N N . THR A 1 115 ? -12.462 1.375 13.137 1.00 85.31 115 THR A N 1
ATOM 939 C CA . THR A 1 115 ? -13.475 0.836 14.061 1.00 85.31 115 THR A CA 1
ATOM 940 C C . THR A 1 115 ? -14.616 1.821 14.236 1.00 85.31 115 THR A C 1
ATOM 942 O O . THR A 1 115 ? -14.363 3.021 14.337 1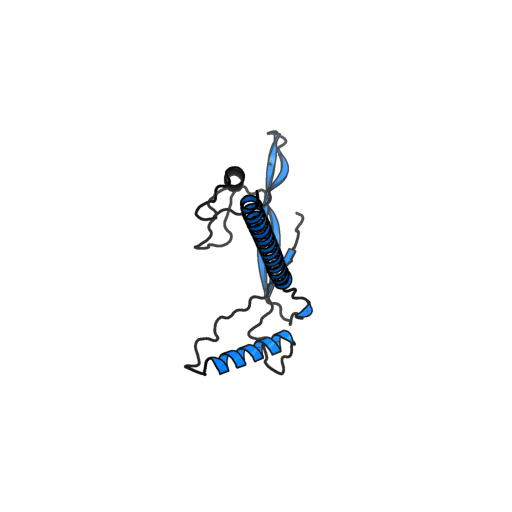.00 85.31 115 THR A O 1
ATOM 945 N N . THR A 1 116 ? -15.845 1.330 14.361 1.00 88.75 116 THR A N 1
ATOM 946 C CA . THR A 1 116 ? -17.023 2.159 14.648 1.00 88.75 116 THR A CA 1
ATOM 947 C C . THR A 1 116 ? -17.859 1.569 15.780 1.00 88.75 116 THR A C 1
ATOM 949 O O . THR A 1 116 ? -17.783 0.373 16.054 1.00 88.75 116 THR A O 1
ATOM 952 N N . ILE A 1 117 ? -18.662 2.403 16.440 1.00 90.81 117 ILE A N 1
ATOM 953 C CA . ILE A 1 117 ? -19.667 1.952 17.408 1.00 90.81 117 ILE A CA 1
ATOM 954 C C . ILE A 1 117 ? -20.940 1.647 16.620 1.00 90.81 117 ILE A C 1
ATOM 956 O O . ILE A 1 117 ? -21.486 2.531 15.964 1.00 90.81 117 ILE A O 1
ATOM 960 N N . MET A 1 118 ? -21.396 0.396 16.667 1.00 88.69 118 MET A N 1
ATOM 961 C CA . MET A 1 118 ? -22.612 -0.041 15.966 1.00 88.69 118 MET A CA 1
ATOM 962 C C . MET A 1 118 ? -23.855 -0.013 16.856 1.00 88.69 118 MET A C 1
ATOM 964 O O . MET A 1 118 ? -24.970 -0.097 16.348 1.00 88.69 118 MET A O 1
ATOM 968 N N . GLY A 1 119 ? -23.677 0.100 18.171 1.00 91.19 119 GLY A N 1
ATOM 969 C CA . GLY A 1 119 ? -24.773 0.175 19.126 1.00 91.19 119 GLY A CA 1
ATOM 970 C C . GLY A 1 119 ? -24.287 0.093 20.565 1.00 91.19 119 GLY A C 1
ATOM 971 O O . GLY A 1 119 ? -23.084 0.094 20.830 1.00 91.19 119 GLY A O 1
ATOM 972 N N . PHE A 1 120 ? -25.240 -0.001 21.485 1.00 92.94 120 PHE A N 1
ATOM 973 C CA . PHE A 1 120 ? -24.998 -0.199 22.909 1.00 92.94 120 PHE A CA 1
ATOM 974 C C . PHE A 1 120 ? -25.752 -1.439 23.362 1.00 92.94 120 PHE A C 1
ATOM 976 O O . PHE A 1 120 ? -26.878 -1.676 22.928 1.00 92.94 120 PHE A O 1
ATOM 983 N N . ASN A 1 121 ? -25.130 -2.237 24.221 1.00 91.12 121 ASN A N 1
ATOM 984 C CA . ASN A 1 121 ? -25.823 -3.338 24.865 1.00 91.12 121 ASN A CA 1
ATOM 985 C C . ASN A 1 121 ? -26.807 -2.760 25.891 1.00 91.12 121 ASN A C 1
ATOM 987 O O . ASN A 1 121 ? -26.393 -2.098 26.839 1.00 91.12 121 ASN A O 1
ATOM 991 N N . GLU A 1 122 ? -28.102 -3.020 25.717 1.00 91.88 122 GLU A N 1
ATOM 992 C CA . GLU A 1 122 ? -29.158 -2.476 26.581 1.00 91.88 122 GLU A CA 1
ATOM 993 C C . GLU A 1 122 ? -29.051 -2.948 28.039 1.00 91.88 122 GLU A C 1
ATOM 995 O O . GLU A 1 122 ? -29.517 -2.262 28.943 1.00 91.88 122 GLU A O 1
ATOM 1000 N N . THR A 1 123 ? -28.422 -4.103 28.284 1.00 92.19 123 THR A N 1
ATOM 1001 C CA . THR A 1 123 ? -28.297 -4.679 29.632 1.00 92.19 123 THR A CA 1
ATOM 1002 C C . THR A 1 123 ? -27.043 -4.199 30.359 1.00 92.19 123 THR A C 1
ATOM 1004 O O . THR A 1 123 ? -27.096 -3.931 31.556 1.00 92.19 123 THR A O 1
ATOM 1007 N N . THR A 1 124 ? -25.906 -4.094 29.664 1.00 91.81 124 THR A N 1
ATOM 1008 C CA . THR A 1 124 ? -24.626 -3.704 30.290 1.00 91.81 124 THR A CA 1
ATOM 1009 C C . THR A 1 124 ? -24.292 -2.223 30.117 1.00 91.81 124 THR A C 1
ATOM 1011 O O . THR A 1 124 ? -23.435 -1.706 30.826 1.00 91.81 124 THR A O 1
ATOM 1014 N N . GLY A 1 125 ? -24.945 -1.529 29.180 1.00 91.88 125 GLY A N 1
ATOM 1015 C CA . GLY A 1 125 ? -24.624 -0.152 28.795 1.00 91.88 125 GLY A CA 1
ATOM 1016 C C . GLY A 1 125 ? -23.318 -0.013 28.004 1.00 91.88 125 GLY A C 1
ATOM 1017 O O . GLY A 1 125 ? -22.922 1.101 27.663 1.00 91.88 125 GLY A O 1
ATOM 1018 N N . GLU A 1 126 ? -22.634 -1.118 27.699 1.00 89.75 126 GLU A N 1
ATOM 1019 C CA . GLU A 1 126 ? -21.345 -1.083 27.011 1.00 89.75 126 GLU A CA 1
ATOM 1020 C C . GLU A 1 126 ? -21.512 -0.886 25.494 1.00 89.75 126 GLU A C 1
ATOM 1022 O O . GLU A 1 126 ? -22.413 -1.476 24.883 1.00 89.75 126 GLU A O 1
ATOM 1027 N N . PRO A 1 127 ? -20.644 -0.080 24.852 1.00 89.62 127 PRO A N 1
ATOM 1028 C CA . PRO A 1 127 ? -20.659 0.091 23.407 1.00 89.62 127 PRO A CA 1
ATOM 1029 C C . PRO A 1 127 ? -20.215 -1.190 22.695 1.00 89.62 127 PRO A C 1
ATOM 1031 O O . PRO A 1 127 ? -19.180 -1.781 23.008 1.00 89.62 127 PRO A O 1
ATOM 1034 N N . VAL A 1 128 ? -20.970 -1.577 21.671 1.00 87.19 128 VAL A N 1
ATOM 1035 C CA . VAL A 1 128 ? -20.616 -2.669 20.767 1.00 87.19 128 VAL A CA 1
ATOM 1036 C C . VAL A 1 128 ? -19.822 -2.090 19.600 1.00 87.19 128 VAL A C 1
ATOM 1038 O O . VAL A 1 128 ? -20.350 -1.352 18.761 1.00 87.19 128 VAL A O 1
ATOM 1041 N N . TYR A 1 129 ? -18.536 -2.428 19.554 1.00 85.75 129 TYR A N 1
ATOM 1042 C CA . TYR A 1 129 ? -17.638 -2.018 18.480 1.00 85.75 129 TYR A CA 1
ATOM 1043 C C . TYR A 1 129 ? -17.709 -2.991 17.303 1.00 85.75 129 TYR A C 1
ATOM 1045 O O . TYR A 1 129 ? -17.731 -4.204 17.495 1.00 85.75 129 TYR A O 1
ATOM 1053 N N . ALA A 1 130 ? -17.684 -2.447 16.089 1.00 88.25 130 ALA A N 1
ATOM 1054 C CA . ALA A 1 130 ? -17.419 -3.202 14.876 1.00 88.25 130 ALA A CA 1
ATOM 1055 C C . ALA A 1 130 ? -16.110 -2.762 14.236 1.00 88.25 130 ALA A C 1
ATOM 1057 O O . ALA A 1 130 ? -15.766 -1.576 14.207 1.00 88.25 130 ALA A O 1
ATOM 1058 N N . GLN A 1 131 ? -15.415 -3.735 13.669 1.00 86.75 131 GLN A N 1
ATOM 1059 C CA . GLN A 1 131 ? -14.181 -3.533 12.933 1.00 86.75 131 GLN A CA 1
ATOM 1060 C C . GLN A 1 131 ? -14.465 -3.553 11.431 1.00 86.75 131 GLN A C 1
ATOM 1062 O O . GLN A 1 131 ? -15.193 -4.418 10.944 1.00 86.75 131 GLN A O 1
ATOM 1067 N N . TRP A 1 132 ? -13.875 -2.625 10.678 1.00 86.44 132 TRP A N 1
ATOM 1068 C CA . TRP A 1 132 ? -13.853 -2.715 9.223 1.00 86.44 132 TRP A CA 1
ATOM 1069 C C . TRP A 1 132 ? -12.857 -3.788 8.800 1.00 86.44 132 TRP A C 1
ATOM 1071 O O . TRP A 1 132 ? -11.658 -3.647 9.040 1.00 86.44 132 TRP A O 1
ATOM 1081 N N . ASN A 1 133 ? -13.347 -4.836 8.153 1.00 83.75 133 ASN A N 1
ATOM 1082 C CA . ASN A 1 133 ? -12.513 -5.849 7.531 1.00 83.75 133 ASN A CA 1
ATOM 1083 C C . ASN A 1 133 ? -12.699 -5.783 6.016 1.00 83.75 133 ASN A C 1
ATOM 1085 O O . ASN A 1 133 ? -13.779 -5.437 5.530 1.00 83.75 133 ASN A O 1
ATOM 1089 N N . TYR A 1 134 ? -11.651 -6.095 5.265 1.00 84.00 134 TYR A N 1
ATOM 1090 C CA . TYR A 1 134 ? -11.719 -6.130 3.816 1.00 84.00 134 TYR A CA 1
ATOM 1091 C C . TYR A 1 134 ? -10.897 -7.272 3.243 1.00 84.00 134 TYR A C 1
ATOM 1093 O O . TYR A 1 134 ? -9.898 -7.706 3.812 1.00 84.00 134 TYR A O 1
ATOM 1101 N N . ARG A 1 135 ? -11.300 -7.720 2.059 1.00 80.00 135 ARG A N 1
ATOM 1102 C CA . ARG A 1 135 ? -10.513 -8.612 1.218 1.00 80.00 135 ARG A CA 1
ATOM 1103 C C . ARG A 1 135 ? -10.423 -8.049 -0.188 1.00 80.00 135 ARG A C 1
ATOM 1105 O O . ARG A 1 135 ? -11.342 -7.393 -0.675 1.00 80.00 135 ARG A O 1
ATOM 1112 N N . ILE A 1 136 ? -9.303 -8.328 -0.839 1.00 82.50 136 ILE A N 1
ATOM 1113 C CA . ILE A 1 136 ? -9.107 -8.011 -2.248 1.00 82.50 136 ILE A CA 1
ATOM 1114 C C . ILE A 1 136 ? -9.402 -9.283 -3.029 1.00 82.50 136 ILE A C 1
ATOM 1116 O O . ILE A 1 136 ? -8.743 -10.302 -2.824 1.00 82.50 136 ILE A O 1
ATOM 1120 N N . LEU A 1 137 ? -10.389 -9.219 -3.913 1.00 83.19 137 LEU A N 1
ATOM 1121 C CA . LEU A 1 137 ? -10.667 -10.276 -4.875 1.00 83.19 137 LEU A CA 1
ATOM 1122 C C . LEU A 1 137 ? -10.246 -9.814 -6.257 1.00 83.19 137 LEU A C 1
ATOM 1124 O O . LEU A 1 137 ? -10.374 -8.639 -6.596 1.00 83.19 137 LEU A O 1
ATOM 1128 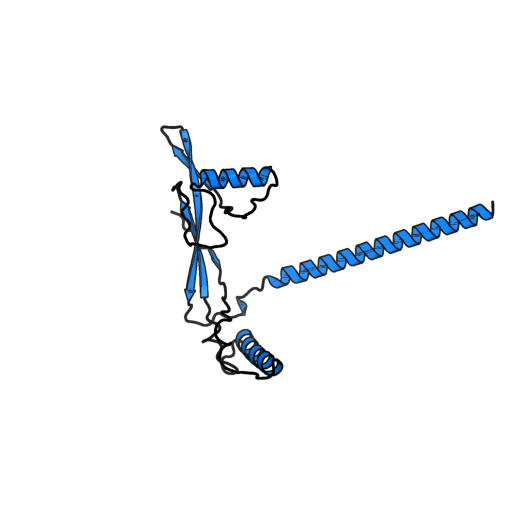N N . CYS A 1 138 ? -9.729 -10.750 -7.040 1.00 87.25 138 CYS A N 1
ATOM 1129 C CA . CYS A 1 138 ? -9.248 -10.504 -8.385 1.00 87.25 138 CYS A CA 1
ATOM 1130 C C . CYS A 1 138 ? -9.818 -11.573 -9.314 1.00 87.25 138 CYS A C 1
ATOM 1132 O O . CYS A 1 138 ? -9.678 -12.767 -9.047 1.00 87.25 138 CYS A O 1
ATOM 1134 N N . HIS A 1 139 ? -10.433 -11.145 -10.414 1.00 86.75 139 HIS A N 1
ATOM 1135 C CA . HIS A 1 139 ? -10.958 -12.034 -11.443 1.00 86.75 139 HIS A CA 1
ATOM 1136 C C . HIS A 1 139 ? -10.341 -11.702 -12.804 1.00 86.75 139 HIS A C 1
ATOM 1138 O O . HIS A 1 139 ? -10.191 -10.519 -13.137 1.00 86.75 139 HIS A O 1
ATOM 1144 N N . PRO A 1 140 ? -9.956 -12.723 -13.594 1.00 87.75 140 PRO A N 1
ATOM 1145 C CA . PRO A 1 140 ? -9.478 -12.496 -14.948 1.00 87.75 140 PRO A CA 1
ATOM 1146 C C . PRO A 1 140 ? -10.607 -11.880 -15.772 1.00 87.75 140 PRO A C 1
ATOM 1148 O O . PRO A 1 140 ? -11.748 -12.342 -15.729 1.00 87.75 140 PRO A O 1
ATOM 1151 N N . TYR A 1 141 ? -10.289 -10.824 -16.510 1.00 85.88 141 TYR A N 1
ATOM 1152 C CA . TYR A 1 141 ? -11.232 -10.182 -17.411 1.00 85.88 141 TYR A CA 1
ATOM 1153 C C . TYR A 1 141 ? -11.043 -10.754 -18.820 1.00 85.88 141 TYR A C 1
ATOM 1155 O O . TYR A 1 141 ? -9.916 -10.952 -19.268 1.00 85.88 141 TYR A O 1
ATOM 1163 N N . SER A 1 142 ? -12.141 -11.075 -19.505 1.00 82.62 142 SER A N 1
ATOM 1164 C CA . SER A 1 14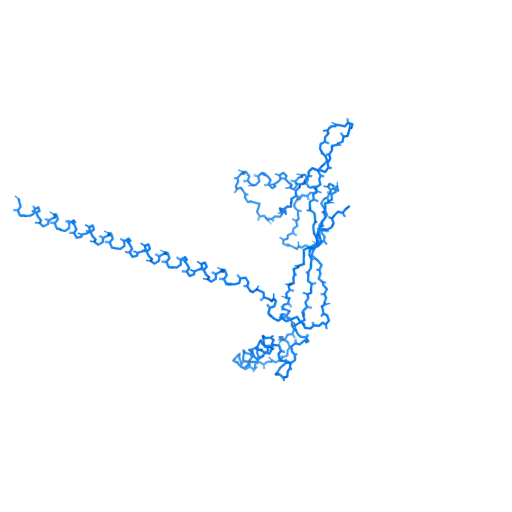2 ? -12.103 -11.784 -20.793 1.00 82.62 142 SER A CA 1
ATOM 1165 C C . SER A 1 142 ? -11.841 -10.882 -22.002 1.00 82.62 142 SER A C 1
ATOM 1167 O O . SER A 1 142 ? -11.602 -11.397 -23.089 1.00 82.62 142 SER A O 1
ATOM 1169 N N . GLY A 1 143 ? -11.935 -9.562 -21.841 1.00 83.88 143 GLY A N 1
ATOM 1170 C CA . GLY A 1 143 ? -11.675 -8.587 -22.902 1.00 83.88 143 GLY A CA 1
ATOM 1171 C C . GLY A 1 143 ? -10.388 -7.806 -22.669 1.00 83.88 143 GLY A C 1
ATOM 1172 O O . GLY A 1 143 ? -9.780 -7.907 -21.609 1.00 83.88 143 GLY A O 1
ATOM 1173 N N . ASP A 1 144 ? -10.008 -6.975 -23.633 1.00 82.31 144 ASP A N 1
ATOM 1174 C CA . ASP A 1 144 ? -8.944 -5.991 -23.442 1.00 82.31 144 ASP A CA 1
ATOM 1175 C C . ASP A 1 144 ? -9.482 -4.745 -22.730 1.00 82.31 144 ASP A C 1
ATOM 1177 O O . ASP A 1 144 ? -10.599 -4.285 -22.982 1.00 82.31 144 ASP A O 1
ATOM 1181 N N . VAL A 1 145 ? -8.691 -4.199 -21.804 1.00 85.19 145 VAL A N 1
ATOM 1182 C CA . VAL A 1 145 ? -9.036 -2.970 -21.078 1.00 85.19 145 VAL A CA 1
ATOM 1183 C C . VAL A 1 145 ? -8.335 -1.795 -21.756 1.00 85.19 145 VAL A C 1
ATOM 1185 O O . VAL A 1 145 ? -7.104 -1.761 -21.753 1.00 85.19 145 VAL A O 1
ATOM 1188 N N . PRO A 1 146 ? -9.078 -0.800 -22.280 1.00 87.75 146 PRO A N 1
ATOM 1189 C CA . PRO A 1 146 ? -8.467 0.345 -22.940 1.00 87.75 146 PRO A CA 1
ATOM 1190 C C . PRO A 1 146 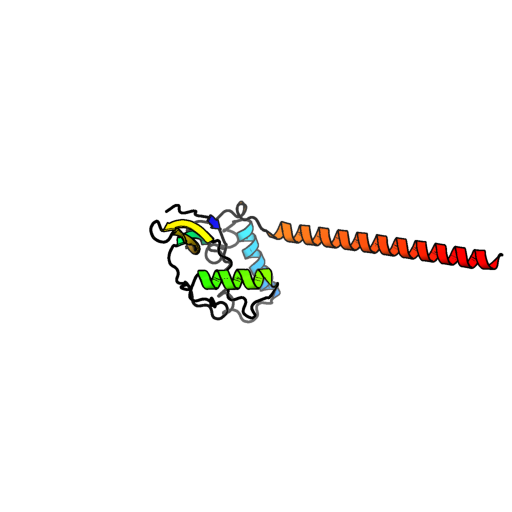? -7.486 1.084 -22.025 1.00 87.75 146 PRO A C 1
ATOM 1192 O O . PRO A 1 146 ? -7.847 1.520 -20.927 1.00 87.75 146 PRO A O 1
ATOM 1195 N N . THR A 1 147 ? -6.265 1.302 -22.513 1.00 83.38 147 THR A N 1
ATOM 1196 C CA . THR A 1 147 ? -5.165 1.920 -21.751 1.00 83.38 147 THR A CA 1
ATOM 1197 C C . THR A 1 147 ? -5.470 3.337 -21.275 1.00 83.38 147 THR A C 1
ATOM 1199 O O . THR A 1 147 ? -4.955 3.757 -20.242 1.00 83.38 147 THR A O 1
ATOM 1202 N N . LYS A 1 148 ? -6.390 4.050 -21.941 1.00 83.00 148 LYS A N 1
ATOM 1203 C CA . LYS A 1 148 ? -6.889 5.375 -21.521 1.00 83.00 148 LYS A CA 1
ATOM 1204 C C . LYS A 1 148 ? -7.494 5.407 -20.110 1.00 83.00 148 LYS A C 1
ATOM 1206 O O . LYS A 1 148 ? -7.600 6.479 -19.519 1.00 83.00 148 LYS A O 1
ATOM 1211 N N . TYR A 1 149 ? -7.927 4.262 -19.580 1.00 81.44 149 TYR A N 1
ATOM 1212 C CA . TYR A 1 149 ? -8.460 4.165 -18.220 1.00 81.44 149 TYR A CA 1
ATOM 1213 C C . TYR A 1 149 ? -7.366 3.998 -17.163 1.00 81.44 149 TYR A C 1
ATOM 1215 O O . TYR A 1 149 ? -7.607 4.267 -15.984 1.00 81.44 149 TYR A O 1
ATOM 1223 N N . PHE A 1 150 ? -6.154 3.605 -17.561 1.00 75.62 150 PHE A N 1
ATOM 1224 C CA . PHE A 1 150 ? -5.027 3.503 -16.648 1.00 75.62 150 PHE A CA 1
ATOM 1225 C C . PHE A 1 150 ? -4.464 4.895 -16.369 1.00 75.62 150 PHE A C 1
ATOM 1227 O O . PHE A 1 150 ? -3.763 5.495 -17.180 1.00 75.62 150 PHE A O 1
ATOM 1234 N N . ARG A 1 151 ? -4.751 5.419 -15.177 1.00 69.44 151 ARG A N 1
ATOM 1235 C CA . ARG A 1 151 ? -4.060 6.600 -14.658 1.00 69.44 151 ARG A CA 1
ATOM 1236 C C . ARG A 1 151 ? -2.770 6.149 -13.985 1.00 69.44 151 ARG A C 1
ATOM 1238 O O . ARG A 1 151 ? -2.805 5.544 -12.917 1.00 69.44 151 ARG A O 1
ATOM 1245 N N . GLN A 1 152 ? -1.624 6.451 -14.589 1.00 55.88 152 GLN A N 1
ATOM 1246 C CA . GLN A 1 152 ? -0.346 6.310 -13.898 1.00 55.88 152 GLN A CA 1
ATOM 1247 C C . GLN A 1 152 ? -0.269 7.346 -12.771 1.00 55.88 152 GLN A C 1
ATOM 1249 O O . GLN A 1 152 ? -0.245 8.550 -13.014 1.00 55.88 152 GLN A O 1
ATOM 1254 N N . VAL A 1 153 ? -0.162 6.881 -11.526 1.00 53.62 153 VAL A N 1
ATOM 1255 C CA . VAL A 1 153 ? 0.065 7.744 -10.347 1.00 53.62 153 VAL A CA 1
ATOM 1256 C C . VAL A 1 153 ? 1.478 8.377 -10.365 1.00 53.62 153 VAL A C 1
ATOM 1258 O O . VAL A 1 153 ? 1.807 9.229 -9.546 1.00 53.62 153 VAL A O 1
ATOM 1261 N N . ILE A 1 154 ? 2.312 8.010 -11.348 1.00 50.12 154 ILE A N 1
ATOM 1262 C CA . ILE A 1 154 ? 3.700 8.463 -11.538 1.00 50.12 154 ILE A CA 1
ATOM 1263 C C . ILE A 1 154 ? 3.799 9.981 -11.747 1.00 50.12 154 ILE A C 1
ATOM 1265 O O . ILE A 1 154 ? 4.768 10.587 -11.293 1.00 50.12 154 ILE A O 1
ATOM 1269 N N . VAL A 1 155 ? 2.793 10.618 -12.361 1.00 52.28 155 VAL A N 1
ATOM 1270 C CA . VAL A 1 155 ? 2.811 12.072 -12.616 1.00 52.28 155 VAL A CA 1
ATOM 1271 C C . VAL A 1 155 ? 2.980 12.864 -11.315 1.00 52.28 155 VAL A C 1
ATOM 1273 O O . VAL A 1 155 ? 3.729 13.835 -11.285 1.00 52.28 155 VAL A O 1
ATOM 1276 N N . VAL A 1 156 ? 2.370 12.414 -10.214 1.00 54.53 156 VAL A N 1
ATOM 1277 C CA . VAL A 1 156 ? 2.494 13.086 -8.912 1.00 54.53 156 VAL A CA 1
ATOM 1278 C C . VAL A 1 156 ? 3.927 13.003 -8.388 1.00 54.53 156 VAL A C 1
ATOM 1280 O O . VAL A 1 156 ? 4.462 14.000 -7.918 1.00 54.53 156 VAL A O 1
ATOM 1283 N N . VAL A 1 157 ? 4.583 11.847 -8.520 1.00 58.56 157 VAL A N 1
ATOM 1284 C CA . VAL A 1 157 ? 5.957 11.650 -8.032 1.00 58.56 157 VAL A CA 1
ATOM 1285 C C . VAL A 1 157 ? 6.941 12.513 -8.817 1.00 58.56 157 VAL A C 1
ATOM 1287 O O . VAL A 1 157 ? 7.768 13.188 -8.213 1.00 58.56 157 VAL A O 1
ATOM 1290 N N . VAL A 1 158 ? 6.825 12.553 -10.149 1.00 67.44 158 VAL A N 1
ATOM 1291 C CA . VAL A 1 158 ? 7.704 13.381 -10.991 1.00 67.44 158 VAL A CA 1
ATOM 1292 C C . VAL A 1 158 ? 7.510 14.865 -10.682 1.00 67.44 158 VAL A C 1
ATOM 1294 O O . VAL A 1 158 ? 8.493 15.575 -10.498 1.00 67.44 158 VAL A O 1
ATOM 1297 N N . VAL A 1 159 ? 6.263 15.331 -10.552 1.00 69.81 159 VAL A N 1
ATOM 1298 C CA . VAL A 1 159 ? 5.973 16.729 -10.199 1.00 69.81 159 VAL A CA 1
ATOM 1299 C C . VAL A 1 159 ? 6.542 17.077 -8.823 1.00 69.81 159 VAL A C 1
ATOM 1301 O O . VAL A 1 159 ? 7.202 18.102 -8.690 1.00 69.81 159 VAL A O 1
ATOM 1304 N N . VAL A 1 160 ? 6.360 16.220 -7.815 1.00 73.62 160 VAL A N 1
ATOM 1305 C CA . VAL A 1 160 ? 6.908 16.448 -6.468 1.00 73.62 160 VAL A CA 1
ATOM 1306 C C . VAL A 1 160 ? 8.434 16.500 -6.497 1.00 73.62 160 VAL A C 1
ATOM 1308 O O . VAL A 1 160 ? 9.014 17.419 -5.927 1.00 73.62 160 VAL A O 1
ATOM 1311 N N . VAL A 1 161 ? 9.095 15.573 -7.195 1.00 79.00 161 VAL A N 1
ATOM 1312 C CA . VAL A 1 161 ? 10.562 15.565 -7.315 1.00 79.00 161 VAL A CA 1
ATOM 1313 C C . VAL A 1 161 ? 11.059 16.831 -8.010 1.00 79.00 161 VAL A C 1
ATOM 1315 O O . VAL A 1 161 ? 11.976 17.474 -7.506 1.00 79.00 161 VAL A O 1
ATOM 1318 N N . VAL A 1 162 ? 10.436 17.235 -9.120 1.00 86.50 162 VAL A N 1
ATOM 1319 C CA . VAL A 1 162 ? 10.805 18.465 -9.839 1.00 86.50 162 VAL A CA 1
ATOM 1320 C C . VAL A 1 162 ? 10.621 19.692 -8.945 1.00 86.50 162 VAL A C 1
ATOM 1322 O O . VAL A 1 162 ? 11.528 20.514 -8.856 1.00 86.50 162 VAL A O 1
ATOM 1325 N N . VAL A 1 163 ? 9.497 19.800 -8.232 1.00 88.62 163 VAL A N 1
ATOM 1326 C CA . VAL A 1 163 ? 9.238 20.914 -7.307 1.00 88.62 163 VAL A CA 1
ATOM 1327 C C . VAL A 1 163 ? 10.275 20.949 -6.185 1.00 88.62 163 VAL A C 1
ATOM 1329 O O . VAL A 1 163 ? 10.832 22.009 -5.913 1.00 88.62 163 VAL A O 1
ATOM 1332 N N . VAL A 1 164 ? 10.590 19.807 -5.570 1.00 89.81 164 VAL A N 1
ATOM 1333 C CA . VAL A 1 164 ? 11.604 19.722 -4.508 1.00 89.81 164 VAL A CA 1
ATOM 1334 C C . VAL A 1 164 ? 12.976 20.146 -5.028 1.00 89.81 164 VAL A C 1
ATOM 1336 O O . VAL A 1 164 ? 13.639 20.957 -4.387 1.00 89.81 164 VAL A O 1
ATOM 1339 N N . VAL A 1 165 ? 13.388 19.666 -6.204 1.00 93.00 165 VAL A N 1
ATOM 1340 C CA . VAL A 1 165 ? 14.670 20.048 -6.816 1.00 93.00 165 VAL A CA 1
ATOM 1341 C C . VAL A 1 165 ? 14.720 21.553 -7.080 1.00 93.00 165 VAL A C 1
ATOM 1343 O O . VAL A 1 165 ? 15.701 22.197 -6.716 1.00 93.00 165 VAL A O 1
ATOM 1346 N N . VAL A 1 166 ? 13.658 22.135 -7.646 1.00 94.69 166 VAL A N 1
ATOM 1347 C CA . VAL A 1 166 ? 13.584 23.583 -7.898 1.00 94.69 166 VAL A CA 1
ATOM 1348 C C . VAL A 1 166 ? 13.689 24.374 -6.593 1.00 94.69 166 VAL A C 1
ATOM 1350 O O . VAL A 1 166 ? 14.481 25.311 -6.517 1.00 94.69 166 VAL A O 1
ATOM 1353 N N . VAL A 1 167 ? 12.954 23.981 -5.549 1.00 94.31 167 VAL A N 1
ATOM 1354 C CA . VAL A 1 167 ? 13.003 24.650 -4.239 1.00 94.31 167 VAL A CA 1
ATOM 1355 C C . VAL A 1 167 ? 14.407 24.580 -3.640 1.00 94.31 167 VAL A C 1
ATOM 1357 O O . VAL A 1 167 ? 14.926 25.601 -3.195 1.00 94.31 167 VAL A O 1
ATOM 1360 N N . VAL A 1 168 ? 15.053 23.412 -3.670 1.00 94.56 168 VAL A N 1
ATOM 1361 C CA . VAL A 1 168 ? 16.420 23.241 -3.155 1.00 94.56 168 VAL A CA 1
ATOM 1362 C C . VAL A 1 168 ? 17.403 24.137 -3.906 1.00 94.56 168 VAL A C 1
ATOM 1364 O O . VAL A 1 168 ? 18.194 24.832 -3.272 1.00 94.56 168 VAL A O 1
ATOM 1367 N N . VAL A 1 169 ? 17.330 24.180 -5.239 1.00 95.62 169 VAL A N 1
ATOM 1368 C CA . VAL A 1 169 ? 18.199 25.042 -6.055 1.00 95.62 169 VAL A CA 1
ATOM 1369 C C . VAL A 1 169 ? 18.000 26.515 -5.699 1.00 95.62 169 VAL A C 1
ATOM 1371 O O . VAL A 1 169 ? 18.981 27.222 -5.479 1.00 95.62 169 VAL A O 1
ATOM 1374 N N . VAL A 1 170 ? 16.751 26.976 -5.578 1.00 95.75 170 VAL A N 1
ATOM 1375 C CA . VAL A 1 170 ? 16.449 28.367 -5.200 1.00 95.75 170 VAL A CA 1
ATOM 1376 C C . VAL A 1 170 ? 17.016 28.696 -3.819 1.00 95.75 170 VAL A C 1
ATOM 1378 O O . VAL A 1 170 ? 17.675 29.722 -3.664 1.00 95.75 170 VAL A O 1
ATOM 1381 N N . VAL A 1 171 ? 16.822 27.822 -2.828 1.00 95.62 171 VAL A N 1
ATOM 1382 C CA . VAL A 1 171 ? 17.352 28.026 -1.470 1.00 95.62 171 VAL A CA 1
ATOM 1383 C C . VAL A 1 171 ? 18.878 28.114 -1.483 1.00 95.62 171 VAL A C 1
ATOM 1385 O O . VAL A 1 171 ? 19.436 29.031 -0.886 1.00 95.62 171 VAL A O 1
ATOM 1388 N N . VAL A 1 172 ? 19.560 27.215 -2.199 1.00 95.75 172 VAL A N 1
ATOM 1389 C CA . VAL A 1 172 ? 21.027 27.234 -2.312 1.00 95.75 172 VAL A CA 1
ATOM 1390 C C . VAL A 1 172 ? 21.510 28.539 -2.943 1.00 95.75 172 VAL A C 1
ATOM 1392 O O . VAL A 1 172 ? 22.425 29.164 -2.411 1.00 95.75 172 VAL A O 1
ATOM 1395 N N . VAL A 1 173 ? 20.877 28.993 -4.028 1.00 96.00 173 VAL A N 1
ATOM 1396 C CA . VAL A 1 173 ? 21.232 30.263 -4.683 1.00 96.00 173 VAL A CA 1
ATOM 1397 C C . VAL A 1 173 ? 21.064 31.440 -3.723 1.00 96.00 173 VAL A C 1
ATOM 1399 O O . VAL A 1 173 ? 21.973 32.259 -3.606 1.00 96.00 173 VAL A O 1
ATOM 1402 N N . VAL A 1 174 ? 19.949 31.509 -2.990 1.00 95.94 174 VAL A N 1
ATOM 1403 C CA . VAL A 1 174 ? 19.708 32.577 -2.007 1.00 95.94 174 VAL A CA 1
ATOM 1404 C C . VAL A 1 174 ? 20.776 32.568 -0.913 1.00 95.94 174 VAL A C 1
ATOM 1406 O O . VAL A 1 174 ? 21.336 33.618 -0.605 1.00 95.94 174 VAL A O 1
ATOM 1409 N N . VAL A 1 175 ? 21.110 31.398 -0.363 1.00 95.75 175 VAL A N 1
ATOM 1410 C CA . VAL A 1 175 ? 22.154 31.270 0.667 1.00 95.75 175 VAL A CA 1
ATOM 1411 C C . VAL A 1 175 ? 23.507 31.742 0.138 1.00 95.75 175 VAL A C 1
ATOM 1413 O O . VAL A 1 175 ? 24.179 32.523 0.808 1.00 95.75 175 VAL A O 1
ATOM 1416 N N . VAL A 1 176 ? 23.892 31.333 -1.074 1.00 96.12 176 VAL A N 1
ATOM 1417 C CA . VAL A 1 176 ? 25.153 31.763 -1.696 1.00 96.12 176 VAL A CA 1
ATOM 1418 C C . VAL A 1 176 ? 25.185 33.280 -1.873 1.00 96.12 176 VAL A C 1
ATOM 1420 O O . VAL A 1 176 ? 26.173 33.911 -1.505 1.00 96.12 176 VAL A O 1
ATOM 1423 N N . VAL A 1 177 ? 24.103 33.886 -2.371 1.00 96.25 177 VAL A N 1
ATOM 1424 C CA . VAL A 1 177 ? 24.014 35.345 -2.538 1.00 96.25 177 VAL A CA 1
ATOM 1425 C C . VAL A 1 177 ? 24.161 36.061 -1.196 1.00 96.25 177 VAL A C 1
ATOM 1427 O O . VAL A 1 177 ? 24.941 37.005 -1.097 1.00 96.25 177 VAL A O 1
ATOM 1430 N N . VAL A 1 178 ? 23.474 35.597 -0.149 1.00 95.94 178 VAL A N 1
ATOM 1431 C CA . VAL A 1 178 ? 23.580 36.186 1.195 1.00 95.94 178 VAL A CA 1
ATOM 1432 C C . VAL A 1 178 ? 25.010 36.092 1.723 1.00 95.94 178 VAL A C 1
ATOM 1434 O O . VAL A 1 178 ? 25.541 37.089 2.206 1.00 95.94 178 VAL A O 1
ATOM 1437 N N . VAL A 1 179 ? 25.663 34.935 1.589 1.00 96.00 179 VAL A N 1
ATOM 1438 C CA . VAL A 1 179 ? 27.058 34.754 2.020 1.00 96.00 179 VAL A CA 1
ATOM 1439 C C . VAL A 1 179 ? 27.988 35.706 1.272 1.00 96.00 179 VAL A C 1
ATOM 1441 O O . VAL A 1 179 ? 28.807 36.367 1.903 1.00 96.00 179 VAL A O 1
ATOM 1444 N N . VAL A 1 180 ? 27.841 35.833 -0.049 1.00 96.19 180 VAL A N 1
ATOM 1445 C CA . VAL A 1 180 ? 28.651 36.762 -0.852 1.00 96.19 180 VAL A CA 1
ATOM 1446 C C . VAL A 1 180 ? 28.445 38.203 -0.393 1.00 96.19 180 VAL A C 1
ATOM 1448 O O . VAL A 1 180 ? 29.424 38.914 -0.185 1.00 96.19 180 VAL A O 1
ATOM 1451 N N . VAL A 1 181 ? 27.199 38.632 -0.173 1.00 95.94 181 VAL A N 1
ATOM 1452 C CA . VAL A 1 181 ? 26.899 39.985 0.321 1.00 95.94 181 VAL A CA 1
ATOM 1453 C C . VAL A 1 181 ? 27.538 40.220 1.688 1.00 95.94 181 VAL A C 1
ATOM 1455 O O . VAL A 1 181 ? 28.184 41.246 1.882 1.00 95.94 181 VAL A O 1
ATOM 1458 N N . VAL A 1 182 ? 27.423 39.269 2.618 1.00 95.69 182 VAL A N 1
ATOM 1459 C CA . VAL A 1 182 ? 28.044 39.372 3.946 1.00 95.69 182 VAL A CA 1
ATOM 1460 C C . VAL A 1 182 ? 29.563 39.480 3.831 1.00 95.69 182 VAL A C 1
ATOM 1462 O O . VAL A 1 182 ? 30.153 40.356 4.456 1.00 95.69 182 VAL A O 1
ATOM 1465 N N . VAL A 1 183 ? 30.200 38.649 3.003 1.00 95.69 183 VAL A N 1
ATOM 1466 C CA . VAL A 1 183 ? 31.652 38.706 2.776 1.00 95.69 183 VAL A CA 1
ATOM 1467 C C . VAL A 1 183 ? 32.059 40.061 2.202 1.00 95.69 183 VAL A C 1
ATOM 1469 O O . VAL A 1 183 ? 32.999 40.667 2.705 1.00 95.69 183 VAL A O 1
ATOM 1472 N N . VAL A 1 184 ? 31.338 40.575 1.203 1.00 95.69 184 VAL A N 1
ATOM 1473 C CA . VAL A 1 184 ? 31.610 41.897 0.620 1.00 95.69 184 VAL A CA 1
ATOM 1474 C C . VAL A 1 184 ? 31.473 42.995 1.673 1.00 95.69 184 VAL A C 1
ATOM 1476 O O . VAL A 1 184 ? 32.362 43.832 1.785 1.00 95.69 184 VAL A O 1
ATOM 1479 N N . VAL A 1 185 ? 30.413 42.975 2.484 1.00 95.38 185 VAL A N 1
ATOM 1480 C CA . VAL A 1 185 ? 30.211 43.953 3.565 1.00 95.38 185 VAL A CA 1
ATOM 1481 C C . VAL A 1 185 ? 31.347 43.886 4.584 1.00 95.38 185 VAL A C 1
ATOM 1483 O O . VAL A 1 185 ? 31.892 44.924 4.948 1.00 95.38 185 VAL A O 1
ATOM 1486 N N . VAL A 1 186 ? 31.753 42.687 5.008 1.00 94.94 186 VAL A N 1
ATOM 1487 C CA . VAL A 1 186 ? 32.871 42.501 5.945 1.00 94.94 186 VAL A CA 1
ATOM 1488 C C . VAL A 1 186 ? 34.177 43.024 5.350 1.00 94.94 186 VAL A C 1
ATOM 1490 O O . VAL A 1 186 ? 34.900 43.748 6.026 1.00 94.94 186 VAL A O 1
ATOM 1493 N N . VAL A 1 187 ? 34.469 42.718 4.083 1.00 94.88 187 VAL A N 1
ATOM 1494 C CA . VAL A 1 187 ? 35.669 43.216 3.393 1.00 94.88 187 VAL A CA 1
ATOM 1495 C C . VAL A 1 187 ? 35.650 44.741 3.293 1.00 94.88 187 VAL A C 1
ATOM 1497 O O . VAL A 1 187 ? 36.655 45.378 3.589 1.00 94.88 187 VAL A O 1
ATOM 1500 N N . VAL A 1 188 ? 34.514 45.343 2.934 1.00 94.31 188 VAL A N 1
ATOM 1501 C CA . VAL A 1 188 ? 34.369 46.805 2.866 1.00 94.31 188 VAL A CA 1
ATOM 1502 C C . VAL A 1 188 ? 34.569 47.441 4.242 1.00 94.31 188 VAL A C 1
ATOM 1504 O O . VAL A 1 188 ? 35.296 48.424 4.348 1.00 94.31 188 VAL A O 1
ATOM 1507 N N . LEU A 1 189 ? 33.985 46.875 5.302 1.00 91.75 189 LEU A N 1
ATOM 1508 C CA . LEU A 1 189 ? 34.166 47.365 6.671 1.00 91.75 189 LEU A CA 1
ATOM 1509 C C . LEU A 1 189 ? 35.625 47.258 7.135 1.00 91.75 189 LEU A C 1
ATOM 1511 O O . LEU A 1 189 ? 36.132 48.203 7.733 1.00 91.75 189 LEU A O 1
ATOM 1515 N N . LEU A 1 190 ? 36.309 46.153 6.822 1.00 90.31 190 LEU A N 1
ATOM 1516 C CA . LEU A 1 190 ? 37.732 45.965 7.129 1.00 90.31 190 LEU A CA 1
ATOM 1517 C C . LEU A 1 190 ? 38.629 46.939 6.356 1.00 90.31 190 LEU A C 1
ATOM 1519 O O . LEU A 1 190 ? 39.606 47.440 6.902 1.00 90.31 190 LEU A O 1
ATOM 1523 N N . LEU A 1 191 ? 38.307 47.228 5.093 1.00 90.12 191 LEU A N 1
ATOM 1524 C CA . LEU A 1 191 ? 39.037 48.224 4.309 1.00 90.12 191 LEU A CA 1
ATOM 1525 C C . LEU A 1 191 ? 38.811 49.634 4.862 1.00 90.12 191 LEU A C 1
ATOM 1527 O O . LEU A 1 191 ? 39.765 50.390 5.002 1.00 90.12 191 LEU A O 1
ATOM 1531 N N . LEU A 1 192 ? 37.576 49.985 5.229 1.00 87.81 192 LEU A N 1
ATOM 1532 C CA . LEU A 1 192 ? 37.266 51.283 5.835 1.00 87.81 192 LEU A CA 1
ATOM 1533 C C . LEU A 1 192 ? 37.939 51.459 7.204 1.00 87.81 192 LEU A C 1
ATOM 1535 O O . LEU A 1 192 ? 38.394 52.560 7.502 1.00 87.81 192 LEU A O 1
ATOM 1539 N N . SER A 1 193 ? 38.075 50.394 8.003 1.00 84.81 193 SER A N 1
ATOM 1540 C CA . SER A 1 193 ? 38.786 50.451 9.288 1.00 84.81 193 SER A CA 1
ATOM 1541 C C . SER A 1 193 ? 40.305 50.603 9.158 1.00 84.81 193 SER A C 1
ATOM 1543 O O . SER A 1 193 ? 40.969 50.790 10.166 1.00 84.81 193 SER A O 1
ATOM 1545 N N . TRP A 1 194 ? 40.873 50.475 7.955 1.00 76.94 194 TRP A N 1
ATOM 1546 C CA . TRP A 1 194 ? 42.288 50.773 7.686 1.00 76.94 194 TRP A CA 1
ATOM 1547 C C . TRP A 1 194 ? 42.528 52.240 7.296 1.00 76.94 194 TRP A C 1
ATOM 1549 O O . TRP A 1 194 ? 43.673 52.686 7.303 1.00 76.94 194 TRP A O 1
ATOM 1559 N N . PHE A 1 195 ? 41.475 52.981 6.934 1.00 71.94 195 PHE A N 1
ATOM 1560 C CA . PHE A 1 195 ? 41.553 54.393 6.537 1.00 71.94 195 PHE A CA 1
ATOM 1561 C C . PHE A 1 195 ? 41.185 55.380 7.663 1.00 71.94 195 PHE A C 1
ATOM 1563 O O . PHE A 1 195 ? 41.344 56.585 7.467 1.00 71.94 195 PHE A O 1
ATOM 1570 N N . TYR A 1 196 ? 40.720 54.884 8.815 1.00 60.22 196 TYR A N 1
ATOM 1571 C CA . TYR A 1 196 ? 40.455 55.643 10.046 1.00 60.22 196 TYR A CA 1
ATOM 1572 C C . TYR A 1 196 ? 41.447 55.249 11.138 1.00 60.22 196 TYR A C 1
ATOM 1574 O O . TYR A 1 196 ? 41.885 56.161 11.874 1.00 60.22 196 TYR A O 1
#